Protein AF-0000000087799924 (afdb_homodimer)

Sequence (256 aa):
MPLDQKEFTDAVPHPKIGTPIDSPDVKPWYSIGPGIWELLLNGDPKSENKSVLQWYDPGTKSVQNEPIVHTYYEEVCFIRGGLRDITLGQEWGMGAYAYRRPGMKHGPYVASAEGCLQFVKLMAAVEGMPLDQKEFTDAVPHPKIGTPIDSPDVKPWYSIGPGIWELLLNGDPKSENKSVLQWYDPGTKSVQNEPIVHTYYEEVCFIRGGLRDITLGQEWGMGAYAYRRPGMKHGPYVASAEGCLQFVKLMAAVEG

Nearest PDB structures (foldseek):
  2pfw-assembly1_B  TM=8.146E-01  e=7.445E-06  Shewanella frigidimarina NCIMB 400
  5fq0-assembly1_A  TM=7.916E-01  e=2.304E-04  Halomonas sp.
  5fq0-assembly2_D  TM=7.229E-01  e=2.304E-04  Halomonas sp.
  7x85-assembly2_C  TM=7.101E-01  e=3.845E-04  Gallus gallus
  2q30-assembly1_A  TM=6.622E-01  e=1.533E-03  Oleidesulfovibrio alaskensis G20

InterPro domains:
  IPR011051 RmlC-like cupin domain superfamily [SSF51182] (26-122)
  IPR014710 RmlC-like jelly roll fold [G3DSA:2.60.120.10] (21-127)
  IPR025979 ChrR-like cupin domain [PF12973] (25-123)

Structure (mmCIF, N/CA/C/O backbone):
data_AF-0000000087799924-model_v1
#
loop_
_entity.id
_entity.type
_entity.p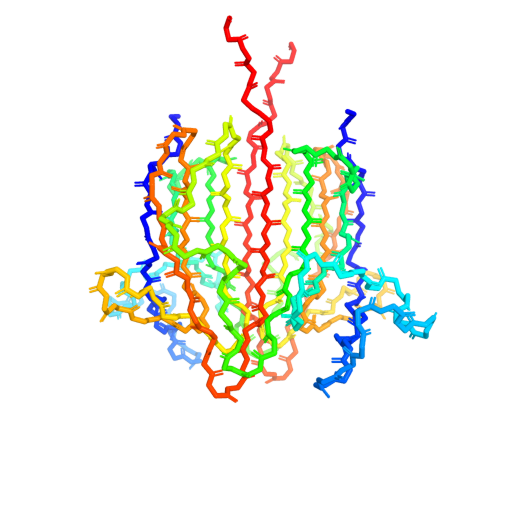dbx_description
1 polymer 'ChrR-like cupin domain-containing protein'
#
loop_
_atom_site.group_PDB
_atom_site.id
_atom_site.type_symbol
_atom_site.label_atom_id
_atom_site.label_alt_id
_atom_site.label_comp_id
_atom_site.label_asym_id
_atom_site.label_entity_id
_atom_site.label_seq_id
_atom_site.pdbx_PDB_ins_code
_atom_site.Cartn_x
_atom_site.Cartn_y
_atom_site.Cartn_z
_atom_site.occupancy
_atom_site.B_iso_or_equiv
_atom_site.auth_seq_id
_atom_site.auth_comp_id
_atom_site.auth_asym_id
_atom_site.auth_atom_id
_atom_site.pdbx_PDB_model_num
ATOM 1 N N . MET A 1 1 ? 12.812 11.711 -11.992 1 73.31 1 MET A N 1
ATOM 2 C CA . MET A 1 1 ? 13.602 10.508 -12.234 1 73.31 1 MET A CA 1
ATOM 3 C C . MET A 1 1 ? 12.742 9.258 -12.062 1 73.31 1 MET A C 1
ATOM 5 O O . MET A 1 1 ? 11.812 9.242 -11.258 1 73.31 1 MET A O 1
ATOM 9 N N . PRO A 1 2 ? 13.086 8.18 -12.836 1 85.56 2 PRO A N 1
ATOM 10 C CA . PRO A 1 2 ? 12.328 6.938 -12.664 1 85.56 2 PRO A CA 1
ATOM 11 C C . PRO A 1 2 ? 12.562 6.285 -11.305 1 85.56 2 PRO A C 1
ATOM 13 O O . PRO A 1 2 ? 13.602 6.508 -10.68 1 85.56 2 PRO A O 1
ATOM 16 N N . LEU A 1 3 ? 11.586 5.656 -10.812 1 94.75 3 LEU A N 1
ATOM 17 C CA . LEU A 1 3 ? 11.734 4.891 -9.578 1 94.75 3 LEU A CA 1
ATOM 18 C C . LEU A 1 3 ? 12.758 3.77 -9.758 1 94.75 3 LEU A C 1
ATOM 20 O O . LEU A 1 3 ? 12.906 3.229 -10.859 1 94.75 3 LEU A O 1
ATOM 24 N N . ASP A 1 4 ? 13.438 3.43 -8.672 1 97.25 4 ASP A N 1
ATOM 25 C CA . ASP A 1 4 ? 14.461 2.393 -8.695 1 97.25 4 ASP A CA 1
ATOM 26 C C . ASP A 1 4 ? 13.844 1.005 -8.539 1 97.25 4 ASP A C 1
ATOM 28 O O . ASP A 1 4 ? 12.914 0.82 -7.746 1 97.25 4 ASP A O 1
ATOM 32 N N . GLN A 1 5 ? 14.375 0.062 -9.375 1 98.19 5 GLN A N 1
ATOM 33 C CA . GLN A 1 5 ? 14.008 -1.332 -9.141 1 98.19 5 GLN A CA 1
ATOM 34 C C . GLN A 1 5 ? 14.5 -1.807 -7.781 1 98.19 5 GLN A C 1
ATOM 36 O O . GLN A 1 5 ? 15.656 -1.559 -7.41 1 98.19 5 GLN A O 1
ATOM 41 N N . LYS A 1 6 ? 13.602 -2.451 -6.988 1 97.25 6 LYS A N 1
ATOM 42 C CA . LYS A 1 6 ? 13.883 -2.928 -5.633 1 97.25 6 LYS A CA 1
ATOM 43 C C . LYS A 1 6 ? 13.148 -4.234 -5.352 1 97.25 6 LYS A C 1
ATOM 45 O O . LYS A 1 6 ? 11.938 -4.332 -5.566 1 97.25 6 LYS A O 1
ATOM 50 N N . GLU A 1 7 ? 13.961 -5.211 -4.883 1 97.69 7 GLU A N 1
ATOM 51 C CA . GLU A 1 7 ? 13.242 -6.309 -4.238 1 97.69 7 GLU A CA 1
ATOM 52 C C . GLU A 1 7 ? 12.891 -5.965 -2.795 1 97.69 7 GLU A C 1
ATOM 54 O O . GLU A 1 7 ? 13.266 -4.902 -2.293 1 97.69 7 GLU A O 1
ATOM 59 N N . PHE A 1 8 ? 12.117 -6.887 -2.121 1 98.5 8 PHE A N 1
ATOM 60 C CA . PHE A 1 8 ? 11.531 -6.59 -0.818 1 98.5 8 PHE A CA 1
ATOM 61 C C . PHE A 1 8 ? 12.617 -6.227 0.19 1 98.5 8 PHE A C 1
ATOM 63 O O . PHE A 1 8 ? 13.672 -6.859 0.232 1 98.5 8 PHE A O 1
ATOM 70 N N . THR A 1 9 ? 12.375 -5.246 0.899 1 96.31 9 THR A N 1
ATOM 71 C CA . THR A 1 9 ? 13.086 -4.898 2.123 1 96.31 9 THR A CA 1
ATOM 72 C C . THR A 1 9 ? 12.109 -4.629 3.262 1 96.31 9 THR A C 1
ATOM 74 O O . THR A 1 9 ? 11 -4.133 3.029 1 96.31 9 THR A O 1
ATOM 77 N N . ASP A 1 10 ? 12.531 -4.953 4.477 1 92.81 10 ASP A N 1
ATOM 78 C CA . ASP A 1 10 ? 11.656 -4.691 5.609 1 92.81 10 ASP A CA 1
ATOM 79 C C . ASP A 1 10 ? 11.594 -3.197 5.926 1 92.81 10 ASP A C 1
ATOM 81 O O . ASP A 1 10 ? 12.586 -2.482 5.754 1 92.81 10 ASP A O 1
ATOM 85 N N . ALA A 1 11 ? 10.422 -2.791 6.43 1 91.31 11 ALA A N 1
ATOM 86 C CA . ALA A 1 11 ? 10.297 -1.417 6.91 1 91.31 11 ALA A CA 1
ATOM 87 C C . ALA A 1 11 ? 11.016 -1.232 8.242 1 91.31 11 ALA A C 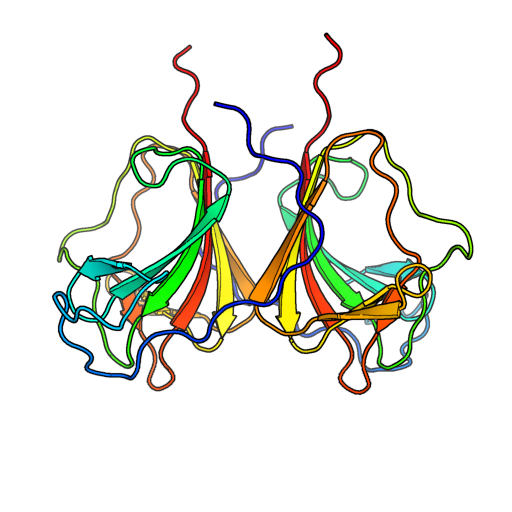1
ATOM 89 O O . ALA A 1 11 ? 10.977 -2.113 9.109 1 91.31 11 ALA A O 1
ATOM 90 N N . VAL A 1 12 ? 11.617 -0.086 8.281 1 95.38 12 VAL A N 1
ATOM 91 C CA . VAL A 1 12 ? 12.125 0.345 9.578 1 95.38 12 VAL A CA 1
ATOM 92 C C . VAL A 1 12 ? 10.961 0.806 10.461 1 95.38 12 VAL A C 1
ATOM 94 O O . VAL A 1 12 ? 10.078 1.532 10 1 95.38 12 VAL A O 1
ATOM 97 N N . PRO A 1 13 ? 10.914 0.337 11.711 1 96 13 PRO A N 1
ATOM 98 C CA . PRO A 1 13 ? 9.805 0.772 12.562 1 96 13 PRO A CA 1
ATOM 99 C C . PRO A 1 13 ? 9.68 2.293 12.633 1 96 13 PRO A C 1
ATOM 101 O O . PRO A 1 13 ? 10.688 3 12.617 1 96 13 PRO A O 1
ATOM 104 N N . HIS A 1 14 ? 8.445 2.768 12.695 1 97.56 14 HIS A N 1
ATOM 105 C CA . HIS A 1 14 ? 8.234 4.203 12.836 1 97.56 14 HIS A CA 1
ATOM 106 C C . HIS A 1 14 ? 8.797 4.719 14.164 1 97.56 14 HIS A C 1
ATOM 108 O O . HIS A 1 14 ? 9.008 3.938 15.094 1 97.56 14 HIS A O 1
ATOM 114 N N . PRO A 1 15 ? 8.992 6.047 14.234 1 97.44 15 PRO A N 1
ATOM 115 C CA . PRO A 1 15 ? 9.477 6.609 15.5 1 97.44 15 PRO A CA 1
ATOM 116 C C . PRO A 1 15 ? 8.508 6.367 16.656 1 97.44 15 PRO A C 1
ATOM 118 O O . PRO A 1 15 ? 7.305 6.203 16.438 1 97.44 15 PRO A O 1
ATOM 121 N N . LYS A 1 16 ? 9.117 6.398 17.875 1 96.44 16 LYS A N 1
ATOM 122 C CA . LYS A 1 16 ? 8.273 6.293 19.062 1 96.44 16 LYS A CA 1
ATOM 123 C C . LYS A 1 16 ? 7.258 7.434 19.109 1 96.44 16 LYS A C 1
ATOM 125 O O . LYS A 1 16 ? 7.551 8.555 18.688 1 96.44 16 LYS A O 1
ATOM 130 N N . ILE A 1 17 ? 6.078 7.082 19.578 1 97.31 17 ILE A N 1
ATOM 131 C CA . ILE A 1 17 ? 5.043 8.094 19.75 1 97.31 17 ILE A CA 1
ATOM 132 C C . ILE A 1 17 ? 5.582 9.258 20.578 1 97.31 17 ILE A C 1
ATOM 134 O O . ILE A 1 17 ? 6.223 9.039 21.609 1 97.31 17 ILE A O 1
ATOM 138 N N . GLY A 1 18 ? 5.344 10.43 20.031 1 96.12 18 GLY A N 1
ATOM 139 C CA . GLY A 1 18 ? 5.738 11.625 20.781 1 96.12 18 GLY A CA 1
ATOM 140 C C . GLY A 1 18 ? 7.152 12.078 20.469 1 96.12 18 GLY A C 1
ATOM 141 O O . GLY A 1 18 ? 7.648 13.031 21.062 1 96.12 18 GLY A O 1
ATOM 142 N N . THR A 1 19 ? 7.855 11.359 19.609 1 96.12 19 THR A N 1
ATOM 143 C CA . THR A 1 19 ? 9.203 11.773 19.234 1 96.12 19 THR A CA 1
ATOM 144 C C . THR A 1 19 ? 9.195 13.195 18.672 1 96.12 19 THR A C 1
ATOM 146 O O . THR A 1 19 ? 8.375 13.531 17.812 1 96.12 19 THR A O 1
ATOM 149 N N . PRO A 1 20 ? 10.102 14.094 19.219 1 93.56 20 PRO A N 1
ATOM 150 C CA . PRO A 1 20 ? 10.164 15.453 18.672 1 93.56 20 PRO A CA 1
ATOM 151 C C . PRO A 1 20 ? 10.547 15.492 17.203 1 93.56 20 PRO A C 1
ATOM 153 O O . PRO A 1 20 ? 11.305 14.641 16.734 1 93.56 20 PRO A O 1
ATOM 156 N N . ILE A 1 21 ? 10.031 16.469 16.516 1 91.06 21 ILE A N 1
ATOM 157 C CA . ILE A 1 21 ? 10.188 16.562 15.062 1 91.06 21 ILE A CA 1
ATOM 158 C C . ILE A 1 21 ? 11.664 16.672 14.703 1 91.06 21 ILE A C 1
ATOM 160 O O . ILE A 1 21 ? 12.078 16.297 13.609 1 91.06 21 ILE A O 1
ATOM 164 N N . ASP A 1 22 ? 12.57 17.125 15.57 1 88.25 22 ASP A N 1
ATOM 165 C CA . ASP A 1 22 ? 13.977 17.406 15.281 1 88.25 22 ASP A CA 1
ATOM 166 C C . ASP A 1 22 ? 14.891 16.375 15.93 1 88.25 22 ASP A C 1
ATOM 168 O O . ASP A 1 22 ? 16.094 16.609 16.094 1 88.25 22 ASP A O 1
ATOM 172 N N . SER A 1 23 ? 14.273 15.289 16.328 1 87.06 23 SER A N 1
ATOM 173 C CA . SER A 1 23 ? 15.086 14.25 16.953 1 87.06 23 SER A CA 1
ATOM 174 C C . SER A 1 23 ? 16.125 13.703 15.984 1 87.06 23 SER A C 1
ATOM 176 O O . SER A 1 23 ? 15.797 13.328 14.852 1 87.06 23 SER A O 1
ATOM 178 N N . PRO A 1 24 ? 17.406 13.625 16.359 1 83.19 24 PRO A N 1
ATOM 179 C CA . PRO A 1 24 ? 18.453 13.141 15.461 1 83.19 24 PRO A CA 1
ATOM 180 C C . PRO A 1 24 ? 18.391 11.625 15.25 1 83.19 24 PRO A C 1
ATOM 182 O O . PRO A 1 24 ? 19 11.109 14.305 1 83.19 24 PRO A O 1
ATOM 185 N N . ASP A 1 25 ? 17.719 10.914 16.062 1 84.62 25 ASP A N 1
ATOM 186 C CA . ASP A 1 25 ? 17.75 9.453 16.109 1 84.62 25 ASP A CA 1
ATOM 187 C C . ASP A 1 25 ? 16.594 8.859 15.32 1 84.62 25 ASP A C 1
ATOM 189 O O . ASP A 1 25 ? 16.344 7.648 15.383 1 84.62 25 ASP A O 1
ATOM 193 N N . VAL A 1 26 ? 16 9.602 14.461 1 90.75 26 VAL A N 1
ATOM 194 C CA . VAL A 1 26 ? 14.766 9.102 13.859 1 90.75 26 VAL A CA 1
ATOM 195 C C . VAL A 1 26 ? 15.031 8.656 12.422 1 90.75 26 VAL A C 1
ATOM 197 O O . VAL A 1 26 ? 14.164 8.078 11.766 1 90.75 26 VAL A O 1
ATOM 200 N N . LYS A 1 27 ? 16.297 8.797 11.984 1 91.56 27 LYS A N 1
ATOM 201 C CA . LYS A 1 27 ? 16.609 8.359 10.625 1 91.56 27 LYS A CA 1
ATOM 202 C C . LYS A 1 27 ? 16.438 6.852 10.477 1 91.56 27 LYS A C 1
ATOM 204 O O . LYS A 1 27 ? 16.719 6.094 11.406 1 91.56 27 LYS A O 1
ATOM 209 N N . PRO A 1 28 ? 15.875 6.441 9.352 1 95.38 28 PRO A N 1
ATOM 210 C CA . PRO A 1 28 ? 15.68 7.121 8.07 1 95.38 28 PRO A CA 1
ATOM 211 C C . PRO A 1 28 ? 14.305 7.773 7.953 1 95.38 28 PRO A C 1
ATOM 213 O O . PRO A 1 28 ? 13.969 8.336 6.906 1 95.38 28 PRO A O 1
ATOM 216 N N . TRP A 1 29 ? 13.484 7.691 9.023 1 97.31 29 TRP A N 1
ATOM 217 C CA . TRP A 1 29 ? 12.234 8.445 9.031 1 97.31 29 TRP A CA 1
ATOM 218 C C . TRP A 1 29 ? 12.508 9.945 9.109 1 97.31 29 TRP A C 1
ATOM 220 O O . TRP A 1 29 ? 13.523 10.367 9.688 1 97.31 29 TRP A O 1
ATOM 230 N N . TYR A 1 30 ? 11.641 10.805 8.516 1 96.25 30 TYR A N 1
ATOM 231 C CA . TYR A 1 30 ? 11.719 12.258 8.656 1 96.25 30 TYR A CA 1
ATOM 232 C C . TYR A 1 30 ? 10.336 12.859 8.891 1 96.25 30 TYR A C 1
ATOM 234 O O . TYR A 1 30 ? 9.328 12.289 8.461 1 96.25 30 TYR A O 1
ATOM 242 N N . SER A 1 31 ? 10.328 14.008 9.594 1 96.25 31 SER A N 1
ATOM 243 C CA . SER A 1 31 ? 9.062 14.641 9.969 1 96.25 31 SER A CA 1
ATOM 244 C C . SER A 1 31 ? 8.5 15.469 8.82 1 96.25 31 SER A C 1
ATOM 246 O O . SER A 1 31 ? 9.242 16.156 8.125 1 96.25 31 SER A O 1
ATOM 248 N N . ILE A 1 32 ? 7.164 15.391 8.68 1 95.44 32 ILE A N 1
ATOM 249 C CA . ILE A 1 32 ? 6.512 16.328 7.762 1 95.44 32 ILE A CA 1
ATOM 250 C C . ILE A 1 32 ? 5.488 17.156 8.523 1 95.44 32 ILE A C 1
ATOM 252 O O . ILE A 1 32 ? 4.695 17.891 7.918 1 95.44 32 ILE A O 1
ATOM 256 N N . GLY A 1 33 ? 5.434 17.047 9.727 1 95.44 33 GLY A N 1
ATOM 257 C CA . GLY A 1 33 ? 4.598 17.75 10.688 1 95.44 33 GLY A CA 1
ATOM 258 C C . GLY A 1 33 ? 4.621 17.125 12.07 1 95.44 33 GLY A C 1
ATOM 259 O O . GLY A 1 33 ? 5.109 16.016 12.242 1 95.44 33 GLY A O 1
ATOM 260 N N . PRO A 1 34 ? 4.129 17.844 13.07 1 95.5 34 PRO A N 1
ATOM 261 C CA . PRO A 1 34 ? 4.117 17.281 14.422 1 95.5 34 PRO A CA 1
ATOM 262 C C . PRO A 1 34 ? 3.379 15.938 14.484 1 95.5 34 PRO A C 1
ATOM 264 O O . PRO A 1 34 ? 2.17 15.883 14.25 1 95.5 34 PRO A O 1
ATOM 267 N N . GLY A 1 35 ? 4.137 14.875 14.844 1 97.62 35 GLY A N 1
ATOM 268 C CA . GLY A 1 35 ? 3.535 13.562 14.992 1 97.62 35 GLY A CA 1
ATOM 269 C C . GLY A 1 35 ? 3.299 12.859 13.672 1 97.62 35 GLY A C 1
ATOM 270 O O . GLY A 1 35 ? 2.611 11.836 13.617 1 97.62 35 GLY A O 1
ATOM 271 N N . ILE A 1 36 ? 3.732 13.445 12.586 1 98.38 36 ILE A N 1
ATOM 272 C CA . ILE A 1 36 ? 3.572 12.852 11.273 1 98.38 36 ILE A CA 1
ATOM 273 C C . ILE A 1 36 ? 4.941 12.609 10.641 1 98.38 36 ILE A C 1
ATOM 275 O O . ILE A 1 36 ? 5.746 13.539 10.523 1 98.38 36 ILE A O 1
ATOM 279 N N . TRP A 1 37 ? 5.188 11.383 10.242 1 97.88 37 TRP A N 1
ATOM 280 C CA . TRP A 1 37 ? 6.5 10.945 9.773 1 97.88 37 TRP A CA 1
ATOM 281 C C . TRP A 1 37 ? 6.395 10.242 8.43 1 97.88 37 TRP A C 1
ATOM 283 O O . TRP A 1 37 ? 5.363 9.648 8.109 1 97.88 37 TRP A O 1
ATOM 293 N N . GLU A 1 38 ? 7.504 10.344 7.637 1 97.81 38 GLU A N 1
ATOM 294 C CA . GLU A 1 38 ? 7.59 9.578 6.402 1 97.81 38 GLU A CA 1
ATOM 295 C C . GLU A 1 38 ? 8.875 8.758 6.348 1 97.81 38 GLU A C 1
ATOM 297 O O . GLU A 1 38 ? 9.906 9.18 6.883 1 97.81 38 GLU A O 1
ATOM 302 N N . LEU A 1 39 ? 8.773 7.613 5.852 1 98.12 39 LEU A N 1
ATOM 303 C CA . LEU A 1 39 ? 9.883 6.777 5.406 1 98.12 39 LEU A CA 1
ATOM 304 C C . LEU A 1 39 ? 9.898 6.656 3.885 1 98.12 39 LEU A C 1
ATOM 306 O O . LEU A 1 39 ? 8.961 6.102 3.297 1 98.12 39 LEU A O 1
ATOM 310 N N . LEU A 1 40 ? 10.977 7.203 3.248 1 97.75 40 LEU A N 1
ATOM 311 C CA . LEU A 1 40 ? 11.055 7.098 1.795 1 97.75 40 LEU A CA 1
ATOM 312 C C . LEU A 1 40 ? 11.297 5.656 1.367 1 97.75 40 LEU A C 1
ATOM 314 O O . LEU A 1 40 ? 12.266 5.027 1.802 1 97.75 40 LEU A O 1
ATOM 318 N N . LEU A 1 41 ? 10.422 5.148 0.531 1 98.19 41 LEU A N 1
ATOM 319 C CA . LEU A 1 41 ? 10.586 3.809 -0.021 1 98.19 41 LEU A CA 1
ATOM 320 C C . LEU A 1 41 ? 11.25 3.865 -1.395 1 98.19 41 LEU A C 1
ATOM 322 O O . LEU A 1 41 ? 12.086 3.023 -1.721 1 98.19 41 LEU A O 1
ATOM 326 N N . ASN A 1 42 ? 10.844 4.816 -2.219 1 98.44 42 ASN A N 1
ATOM 327 C CA . ASN A 1 42 ? 11.328 4.957 -3.59 1 98.44 42 ASN A CA 1
ATOM 328 C C . ASN A 1 42 ? 11.117 6.375 -4.113 1 98.44 42 ASN A C 1
ATOM 330 O O . ASN A 1 42 ? 10.156 7.051 -3.725 1 98.44 42 ASN A O 1
ATOM 334 N N . GLY A 1 43 ? 11.992 6.809 -4.965 1 97.38 43 GLY A N 1
ATOM 335 C CA . GLY A 1 43 ? 11.859 8.125 -5.574 1 97.38 43 GLY A CA 1
ATOM 336 C C . GLY A 1 43 ? 12.648 9.195 -4.852 1 97.38 43 GLY A C 1
ATOM 337 O O . GLY A 1 43 ? 13.68 8.906 -4.23 1 97.38 43 GLY A O 1
ATOM 338 N N . ASP A 1 44 ? 12.234 10.461 -5.039 1 94.12 44 ASP A N 1
ATOM 339 C CA . ASP A 1 44 ? 12.898 11.641 -4.488 1 94.12 44 ASP A CA 1
ATOM 340 C C . ASP A 1 44 ? 12.055 12.281 -3.387 1 94.12 44 ASP A C 1
ATOM 342 O O . ASP A 1 44 ? 10.945 12.742 -3.641 1 94.12 44 ASP A O 1
ATOM 346 N N . PRO A 1 45 ? 12.633 12.359 -2.137 1 91.5 45 PRO A N 1
ATOM 347 C CA . PRO A 1 45 ? 11.844 12.906 -1.031 1 91.5 45 PRO A CA 1
ATOM 348 C C . PRO A 1 45 ? 11.43 14.359 -1.263 1 91.5 45 PRO A C 1
ATOM 350 O O . PRO A 1 45 ? 10.484 14.844 -0.627 1 91.5 45 PRO A O 1
ATOM 353 N N . LYS A 1 46 ? 12.039 15.023 -2.162 1 92.75 46 LYS A N 1
ATOM 354 C CA . LYS A 1 46 ? 11.75 16.438 -2.412 1 92.75 46 LYS A CA 1
ATOM 355 C C . LYS A 1 46 ? 10.859 16.594 -3.645 1 92.75 46 LYS A C 1
ATOM 357 O O . LYS A 1 46 ? 10.656 17.719 -4.121 1 92.75 46 LYS A O 1
ATOM 362 N N . SER A 1 47 ? 10.383 15.445 -4.156 1 92.25 47 SER A N 1
ATOM 363 C CA . SER A 1 47 ? 9.547 15.508 -5.348 1 92.25 47 SER A CA 1
ATOM 364 C C . SER A 1 47 ? 8.172 14.906 -5.09 1 92.25 47 SER A C 1
ATOM 366 O O . SER A 1 47 ? 7.918 14.359 -4.012 1 92.25 47 SER A O 1
ATOM 368 N N . GLU A 1 48 ? 7.285 15.125 -6.062 1 94 48 GLU A N 1
ATOM 369 C CA . GLU A 1 48 ? 5.957 14.523 -6.031 1 94 48 GLU A CA 1
ATOM 370 C C . GLU A 1 48 ? 5.914 13.227 -6.836 1 94 48 GLU A C 1
ATOM 372 O O . GLU A 1 48 ? 4.891 12.898 -7.438 1 94 48 GLU A O 1
ATOM 377 N N . ASN A 1 49 ? 7.02 12.648 -7.039 1 96.06 49 ASN A N 1
ATOM 378 C CA . ASN A 1 49 ? 7.172 11.312 -7.59 1 96.06 49 ASN A CA 1
ATOM 379 C C . ASN A 1 49 ? 7.91 10.391 -6.621 1 96.06 49 ASN A C 1
ATOM 381 O O . ASN A 1 49 ? 9.133 10.234 -6.719 1 96.06 49 ASN A O 1
ATOM 385 N N . LYS A 1 50 ? 7.086 9.797 -5.746 1 98 50 LYS A N 1
ATOM 386 C CA . LYS A 1 50 ? 7.688 9 -4.684 1 98 50 LYS A CA 1
ATOM 387 C C . LYS A 1 50 ? 6.668 8.047 -4.062 1 98 50 LYS A C 1
ATOM 389 O O . LYS A 1 50 ? 5.461 8.273 -4.164 1 98 50 LYS A O 1
ATOM 394 N N . SER A 1 51 ? 7.16 6.988 -3.516 1 98.56 51 SER A N 1
ATOM 395 C CA . SER A 1 51 ? 6.445 6.098 -2.607 1 98.56 51 SER A CA 1
ATOM 396 C C . SER A 1 51 ? 6.996 6.199 -1.188 1 98.56 51 SER A C 1
ATOM 398 O O . SER A 1 51 ? 8.211 6.172 -0.984 1 98.56 51 SER A O 1
ATOM 400 N N . VAL A 1 52 ? 6.098 6.324 -0.206 1 98.69 52 VAL A N 1
ATOM 401 C CA . VAL A 1 52 ? 6.539 6.441 1.181 1 98.69 52 VAL A CA 1
ATOM 402 C C . VAL A 1 52 ? 5.637 5.598 2.08 1 98.69 52 VAL A C 1
ATOM 404 O O . VAL A 1 52 ? 4.496 5.301 1.723 1 98.69 52 VAL A O 1
ATOM 407 N N . LEU A 1 53 ? 6.176 5.148 3.197 1 98.81 53 LEU A N 1
ATOM 408 C CA . LEU A 1 53 ? 5.316 4.922 4.355 1 98.81 53 LEU A CA 1
ATOM 409 C C . LEU A 1 53 ? 5.105 6.215 5.137 1 98.81 53 LEU A C 1
ATOM 411 O O . LEU A 1 53 ? 6.051 6.98 5.348 1 98.81 53 LEU A O 1
ATOM 415 N N . GLN A 1 54 ? 3.918 6.477 5.5 1 98.81 54 GLN A N 1
ATOM 416 C CA . GLN A 1 54 ? 3.588 7.625 6.336 1 98.81 54 GLN A CA 1
ATOM 417 C C . GLN A 1 54 ? 2.957 7.184 7.656 1 98.81 54 GLN A C 1
ATOM 419 O O . GLN A 1 54 ? 2.078 6.316 7.668 1 98.81 54 GLN A O 1
ATOM 424 N N . TRP A 1 55 ? 3.441 7.727 8.688 1 98.81 55 TRP A N 1
ATOM 425 C CA . TRP A 1 55 ? 2.959 7.402 10.023 1 98.81 55 TRP A CA 1
ATOM 426 C C . TRP A 1 55 ? 2.365 8.633 10.703 1 98.81 55 TRP A C 1
ATOM 428 O O . TRP A 1 55 ? 2.988 9.695 10.734 1 98.81 55 TRP A O 1
ATOM 438 N N . TYR A 1 56 ? 1.154 8.516 11.195 1 98.88 56 TYR A N 1
ATOM 439 C CA . TYR A 1 56 ? 0.533 9.461 12.117 1 98.88 56 TYR A CA 1
ATOM 440 C C . TYR A 1 56 ? 0.523 8.906 13.539 1 98.88 56 TYR A C 1
ATOM 442 O O . TYR A 1 56 ? -0.031 7.832 13.789 1 98.88 56 TYR A O 1
ATOM 450 N N . ASP A 1 57 ? 1.076 9.648 14.516 1 98.81 57 ASP A N 1
ATOM 451 C CA . ASP A 1 57 ? 0.906 9.289 15.922 1 98.81 57 ASP A CA 1
ATOM 452 C C . ASP A 1 57 ? -0.573 9.234 16.297 1 98.81 57 ASP A C 1
ATOM 454 O O . ASP A 1 57 ? -1.397 9.93 15.703 1 98.81 57 ASP A O 1
ATOM 458 N N . PRO A 1 58 ? -0.875 8.414 17.297 1 98.88 58 PRO A N 1
ATOM 459 C CA . PRO A 1 58 ? -2.258 8.367 17.781 1 98.88 58 PRO A CA 1
ATOM 460 C C . PRO A 1 58 ? -2.842 9.75 18.047 1 98.88 58 PRO A C 1
ATOM 462 O O . PRO A 1 58 ? -2.209 10.57 18.719 1 98.88 58 PRO A O 1
ATOM 465 N N . GLY A 1 59 ? -3.98 10.016 17.391 1 98.69 59 GLY A N 1
ATOM 466 C CA . GLY A 1 59 ? -4.719 11.242 17.656 1 98.69 59 GLY A CA 1
ATOM 467 C C . GLY A 1 59 ? -4.184 12.438 16.906 1 98.69 59 GLY A C 1
ATOM 468 O O . GLY A 1 59 ? -4.75 13.531 16.969 1 98.69 59 GLY A O 1
ATOM 469 N N . THR A 1 60 ? -3.121 12.281 16.188 1 98.62 60 THR A N 1
ATOM 470 C CA . THR A 1 60 ? -2.51 13.375 15.438 1 98.62 60 THR A CA 1
ATOM 471 C C . THR A 1 60 ? -3.443 13.867 14.328 1 98.62 60 THR A C 1
ATOM 473 O O . THR A 1 60 ? -4.066 13.062 13.641 1 98.62 60 THR A O 1
ATOM 476 N N . LYS A 1 61 ? -3.516 15.18 14.188 1 98 61 LYS A N 1
ATOM 477 C CA . LYS A 1 61 ? -4.328 15.805 13.148 1 98 61 LYS A CA 1
ATOM 478 C C . LYS A 1 61 ? -3.463 16.266 11.984 1 98 61 LYS A C 1
ATOM 480 O O . LYS A 1 61 ? -2.266 16.516 12.148 1 98 61 LYS A O 1
ATOM 485 N N . SER A 1 62 ? -4.207 16.375 10.82 1 98 62 SER A N 1
ATOM 486 C CA . SER A 1 62 ? -3.525 17.031 9.703 1 98 62 SER A CA 1
ATOM 487 C C . SER A 1 62 ? -2.916 18.359 10.117 1 98 62 SER A C 1
ATOM 489 O O . SER A 1 62 ? -3.42 19.016 11.031 1 98 62 SER A O 1
ATOM 491 N N . VAL A 1 63 ? -1.831 18.719 9.391 1 95.19 63 VAL A N 1
ATOM 492 C CA . VAL A 1 63 ? -1.116 19.953 9.703 1 95.19 63 VAL A CA 1
ATOM 493 C C . VAL A 1 63 ? -2.035 21.141 9.477 1 95.19 63 VAL A C 1
ATOM 495 O O . VAL A 1 63 ? -2.031 22.094 10.266 1 95.19 63 VAL A O 1
ATOM 498 N N . GLN A 1 64 ? -2.779 21.109 8.406 1 94.25 64 GLN A N 1
ATOM 499 C CA . GLN A 1 64 ? -3.68 22.203 8.086 1 94.25 64 GLN A CA 1
ATOM 500 C C . GLN A 1 64 ? -5.109 21.891 8.523 1 94.25 64 GLN A C 1
ATOM 502 O O . GLN A 1 64 ? -5.5 20.734 8.602 1 94.25 64 GLN A O 1
ATOM 507 N N . ASN A 1 65 ? -5.855 22.984 8.719 1 94.31 65 ASN A N 1
ATOM 508 C CA . ASN A 1 65 ? -7.238 22.844 9.164 1 94.31 65 ASN A CA 1
ATOM 509 C C . ASN A 1 65 ? -8.211 22.812 7.98 1 94.31 65 ASN A C 1
ATOM 511 O O . ASN A 1 65 ? -9.352 22.391 8.125 1 94.31 65 ASN A O 1
ATOM 515 N N . GLU A 1 66 ? -7.816 23.375 6.898 1 96.56 66 GLU A N 1
ATOM 516 C CA . GLU A 1 66 ? -8.633 23.375 5.688 1 96.56 66 GLU A CA 1
ATOM 517 C C . GLU A 1 66 ? -8.414 22.109 4.875 1 96.56 66 GLU A C 1
ATOM 519 O O . GLU A 1 66 ? -7.395 21.422 5.031 1 96.56 66 GLU A O 1
ATOM 524 N N . PRO A 1 67 ? -9.383 21.766 3.988 1 97.56 67 PRO A N 1
ATOM 525 C CA . PRO A 1 67 ? -9.18 20.609 3.119 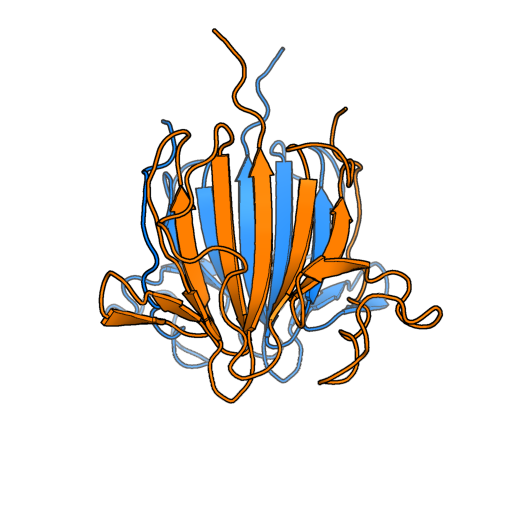1 97.56 67 PRO A CA 1
ATOM 526 C C . PRO A 1 67 ? -7.859 20.672 2.35 1 97.56 67 PRO A C 1
ATOM 528 O O . PRO A 1 67 ? -7.434 21.75 1.937 1 97.56 67 PRO A O 1
ATOM 531 N N . ILE A 1 68 ? -7.246 19.5 2.213 1 97.69 68 ILE A N 1
ATOM 532 C CA . ILE A 1 68 ? -6.008 19.344 1.456 1 97.69 68 ILE A CA 1
ATOM 533 C C . ILE A 1 68 ? -6.316 19.312 -0.039 1 97.69 68 ILE A C 1
ATOM 535 O O . ILE A 1 68 ? -7.277 18.672 -0.472 1 97.69 68 ILE A O 1
ATOM 539 N N . VAL A 1 69 ? -5.566 20.062 -0.824 1 97.44 69 VAL A N 1
ATOM 540 C CA . VAL A 1 69 ? -5.613 20.016 -2.281 1 97.44 69 VAL A CA 1
ATOM 541 C C . VAL A 1 69 ? -4.191 20.031 -2.844 1 97.44 69 VAL A C 1
ATOM 543 O O . VAL A 1 69 ? -3.334 20.766 -2.361 1 97.44 69 VAL A O 1
ATOM 546 N N . HIS A 1 70 ? -3.939 19.188 -3.748 1 96.88 70 HIS A N 1
ATOM 547 C CA . HIS A 1 70 ? -2.607 19.188 -4.344 1 96.88 70 HIS A CA 1
ATOM 548 C C . HIS A 1 70 ? -2.676 18.906 -5.84 1 96.88 70 HIS A C 1
ATOM 550 O O . HIS A 1 70 ? -3.744 18.594 -6.371 1 96.88 70 HIS A O 1
ATOM 556 N N . THR A 1 71 ? -1.545 19.109 -6.574 1 97.06 71 THR A N 1
ATOM 557 C CA . THR A 1 71 ? -1.501 19.094 -8.031 1 97.06 71 THR A CA 1
ATOM 558 C C . THR A 1 71 ? -0.998 17.734 -8.539 1 97.06 71 THR A C 1
ATOM 560 O O . THR A 1 71 ? -0.758 17.578 -9.742 1 97.06 71 THR A O 1
ATOM 563 N N . TYR A 1 72 ? -0.73 16.766 -7.723 1 97.25 72 TYR A N 1
ATOM 564 C CA . TYR A 1 72 ? -0.233 15.438 -8.094 1 97.25 72 TYR A CA 1
ATOM 565 C C . TYR A 1 72 ? -1.29 14.367 -7.852 1 97.25 72 TYR A C 1
ATOM 567 O O . TYR A 1 72 ? -2.299 14.625 -7.188 1 97.25 72 TYR A O 1
ATOM 575 N N . TYR A 1 73 ? -1.164 13.219 -8.5 1 97.69 73 TYR A N 1
ATOM 576 C CA . TYR A 1 73 ? -1.965 12.047 -8.156 1 97.69 73 TYR A CA 1
ATOM 577 C C . TYR A 1 73 ? -1.505 11.438 -6.84 1 97.69 73 TYR A C 1
ATOM 579 O O . TYR A 1 73 ? -0.305 11.367 -6.566 1 97.69 73 TYR A O 1
ATOM 587 N N . GLU A 1 74 ? -2.426 11.016 -6.074 1 98.75 74 GLU A N 1
ATOM 588 C CA . GLU A 1 74 ? -2.121 10.391 -4.793 1 98.75 74 GLU A CA 1
ATOM 589 C C . GLU A 1 74 ? -2.908 9.094 -4.609 1 98.75 74 GLU A C 1
ATOM 591 O O . GLU A 1 74 ? -4.137 9.086 -4.727 1 98.75 74 GLU A O 1
ATOM 596 N N . GLU A 1 75 ? -2.227 8.039 -4.379 1 98.81 75 GLU A N 1
ATOM 597 C CA . GLU A 1 75 ? -2.801 6.73 -4.066 1 98.81 75 GLU A CA 1
ATOM 598 C C . GLU A 1 75 ? -2.398 6.273 -2.668 1 98.81 75 GLU A C 1
ATOM 600 O O . GLU A 1 75 ? -1.22 6.312 -2.309 1 98.81 75 GLU A O 1
ATOM 605 N N . VAL A 1 76 ? -3.393 5.914 -1.837 1 98.94 76 VAL A N 1
ATOM 606 C CA . VAL A 1 76 ? -3.143 5.637 -0.427 1 98.94 76 VAL A CA 1
ATOM 607 C C . VAL A 1 76 ? -3.783 4.305 -0.041 1 98.94 76 VAL A C 1
ATOM 609 O O . VAL A 1 76 ? -4.918 4.016 -0.434 1 98.94 76 VAL A O 1
ATOM 612 N N . CYS A 1 77 ? -3.119 3.498 0.719 1 98.94 77 CYS A N 1
ATOM 613 C CA . CYS A 1 77 ? -3.658 2.297 1.344 1 98.94 77 CYS A CA 1
ATOM 614 C C . CYS A 1 77 ? -3.227 2.197 2.801 1 98.94 77 CYS A C 1
ATOM 616 O O . CYS A 1 77 ? -2.035 2.277 3.107 1 98.94 77 CYS A O 1
ATOM 618 N N . PHE A 1 78 ? -4.203 1.995 3.703 1 98.88 78 PHE A N 1
ATOM 619 C CA . PHE A 1 78 ? -3.867 1.909 5.121 1 98.88 78 PHE A CA 1
ATOM 620 C C . PHE A 1 78 ? -3.297 0.538 5.461 1 98.88 78 PHE A C 1
ATOM 622 O O . PHE A 1 78 ? -3.826 -0.486 5.02 1 98.88 78 PHE A O 1
ATOM 629 N N . ILE A 1 79 ? -2.242 0.551 6.254 1 98.69 79 ILE A N 1
ATOM 630 C CA . ILE A 1 79 ? -1.558 -0.67 6.664 1 98.69 79 ILE A CA 1
ATOM 631 C C . ILE A 1 79 ? -1.971 -1.039 8.086 1 98.69 79 ILE A C 1
ATOM 633 O O . ILE A 1 79 ? -2.232 -2.207 8.383 1 98.69 79 ILE A O 1
ATOM 637 N N . ARG A 1 80 ? -2.004 -0.095 8.93 1 98.31 80 ARG A N 1
ATOM 638 C CA . ARG A 1 80 ? -2.359 -0.257 10.336 1 98.31 80 ARG A CA 1
ATOM 639 C C . ARG A 1 80 ? -3.055 0.991 10.875 1 98.31 80 ARG A C 1
ATOM 641 O O . ARG A 1 80 ? -2.676 2.113 10.531 1 98.31 80 ARG A O 1
ATOM 648 N N . GLY A 1 81 ? -3.986 0.772 11.789 1 98.38 81 GLY A N 1
ATOM 649 C CA . GLY A 1 81 ? -4.742 1.909 12.297 1 98.38 81 GLY A CA 1
ATOM 650 C C . GLY A 1 81 ? -5.656 2.523 11.25 1 98.38 81 GLY A C 1
ATOM 651 O O . GLY A 1 81 ? -6.32 1.805 10.5 1 98.38 81 GLY A O 1
ATOM 652 N N . GLY A 1 82 ? -5.758 3.945 11.375 1 98.69 82 GLY A N 1
ATOM 653 C CA . GLY A 1 82 ? -6.68 4.578 10.445 1 98.69 82 GLY A CA 1
ATOM 654 C C . GLY A 1 82 ? -6.789 6.078 10.641 1 98.69 82 GLY A C 1
ATOM 655 O O . GLY A 1 82 ? -6.102 6.652 11.484 1 98.69 82 GLY A O 1
ATOM 656 N N . LEU A 1 83 ? -7.523 6.703 9.766 1 98.81 83 LEU A N 1
ATOM 657 C CA . LEU A 1 83 ? -7.801 8.133 9.8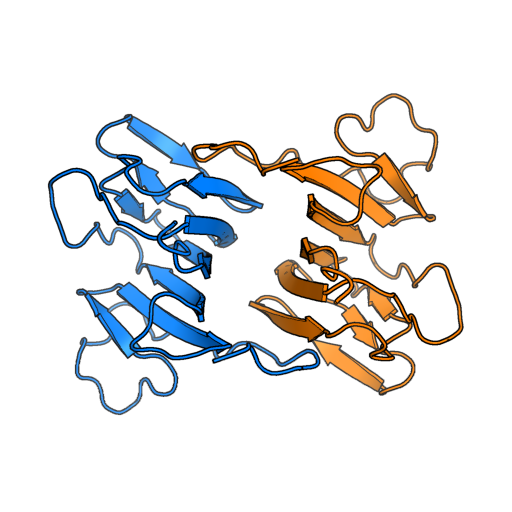12 1 98.81 83 LEU A CA 1
ATOM 658 C C . LEU A 1 83 ? -9.305 8.398 9.797 1 98.81 83 LEU A C 1
ATOM 660 O O . LEU A 1 83 ? -10.062 7.629 9.211 1 98.81 83 LEU A O 1
ATOM 664 N N . ARG A 1 84 ? -9.625 9.477 10.422 1 98.69 84 ARG A N 1
ATOM 665 C CA . ARG A 1 84 ? -10.953 10.062 10.289 1 98.69 84 ARG A CA 1
ATOM 666 C C . ARG A 1 84 ? -10.898 11.375 9.523 1 98.69 84 ARG A C 1
ATOM 668 O O . ARG A 1 84 ? -10.07 12.242 9.812 1 98.69 84 ARG A O 1
ATOM 675 N N . ASP A 1 85 ? -11.734 11.484 8.508 1 98.62 85 ASP A N 1
ATOM 676 C CA . ASP A 1 85 ? -11.93 12.766 7.836 1 98.62 85 ASP A CA 1
ATOM 677 C C . ASP A 1 85 ? -12.82 13.688 8.664 1 98.62 85 ASP A C 1
ATOM 679 O O . ASP A 1 85 ? -14 13.406 8.859 1 98.62 85 ASP A O 1
ATOM 683 N N . ILE A 1 86 ? -12.297 14.758 9.055 1 97.69 86 ILE A N 1
ATOM 684 C CA . ILE A 1 86 ? -13.008 15.664 9.953 1 97.69 86 ILE A CA 1
ATOM 685 C C . ILE A 1 86 ? -14.172 16.312 9.219 1 97.69 86 ILE A C 1
ATOM 687 O O . ILE A 1 86 ? -15.266 16.469 9.781 1 97.69 86 ILE A O 1
ATOM 691 N N . THR A 1 87 ? -13.922 16.641 7.957 1 96.94 87 THR A N 1
ATOM 692 C CA . THR A 1 87 ? -14.961 17.297 7.164 1 96.94 87 THR A CA 1
ATOM 693 C C . THR A 1 87 ? -16.125 16.359 6.91 1 96.94 87 THR A C 1
ATOM 695 O O . THR A 1 87 ? -17.297 16.734 7.078 1 96.94 87 THR A O 1
ATOM 698 N N . LEU A 1 88 ? -15.82 15.109 6.551 1 96.44 88 LEU A N 1
ATOM 699 C CA . LEU A 1 88 ? -16.844 14.148 6.168 1 96.44 88 LEU A CA 1
ATOM 700 C C . LEU A 1 88 ? -17.453 13.477 7.398 1 96.44 88 LEU A C 1
ATOM 702 O O . LEU A 1 88 ? -18.547 12.906 7.328 1 96.44 88 LEU A O 1
ATOM 706 N N . GLY A 1 89 ? -16.703 13.445 8.477 1 97.19 89 GLY A N 1
ATOM 707 C CA . GLY A 1 89 ? -17.125 12.719 9.664 1 97.19 89 GLY A CA 1
ATOM 708 C C . GLY A 1 89 ? -17.047 11.211 9.508 1 97.19 89 GLY A C 1
ATOM 709 O O . GLY A 1 89 ? -17.812 10.484 10.141 1 97.19 89 GLY A O 1
ATOM 710 N N . GLN A 1 90 ? -16.234 10.727 8.602 1 97.81 90 GLN A N 1
ATOM 711 C CA . GLN A 1 90 ? -16.078 9.305 8.312 1 97.81 90 GLN A CA 1
ATOM 712 C C . GLN A 1 90 ? -14.664 8.836 8.656 1 97.81 90 GLN A C 1
ATOM 714 O O . GLN A 1 90 ? -13.703 9.594 8.539 1 97.81 90 GLN A O 1
ATOM 719 N N . GLU A 1 91 ? -14.625 7.605 9.07 1 98.31 91 GLU A N 1
ATOM 720 C CA . GLU A 1 91 ? -13.336 7.016 9.414 1 98.31 91 GLU A CA 1
ATOM 721 C C . GLU A 1 91 ? -13.156 5.66 8.742 1 98.31 91 GLU A C 1
ATOM 723 O O . GLU A 1 91 ? -14.133 4.977 8.43 1 98.31 91 GLU A O 1
ATOM 728 N N . TRP A 1 92 ? -11.953 5.297 8.523 1 98.56 92 TRP A N 1
ATOM 729 C CA . TRP A 1 92 ? -11.586 4.047 7.859 1 98.56 92 TRP A CA 1
ATOM 730 C C . TRP A 1 92 ? -10.391 3.393 8.547 1 98.56 92 TRP A C 1
ATOM 732 O O . TRP A 1 92 ? -9.695 4.039 9.336 1 98.56 92 TRP A O 1
ATOM 742 N N . GLY A 1 93 ? -10.195 2.088 8.25 1 98.12 93 GLY A N 1
ATOM 743 C CA . GLY A 1 93 ? -9.133 1.321 8.891 1 98.12 93 GLY A CA 1
ATOM 744 C C . GLY A 1 93 ? -8.273 0.553 7.902 1 98.12 93 GLY A C 1
ATOM 745 O O . GLY A 1 93 ? -8.227 0.894 6.719 1 98.12 93 GLY A O 1
ATOM 746 N N . MET A 1 94 ? -7.594 -0.457 8.43 1 97.94 94 MET A N 1
ATOM 747 C CA . MET A 1 94 ? -6.621 -1.224 7.656 1 97.94 94 MET A CA 1
ATOM 748 C C . MET A 1 94 ? -7.207 -1.661 6.32 1 97.94 94 MET A C 1
ATOM 750 O O . MET A 1 94 ? -8.32 -2.176 6.266 1 97.94 94 MET A O 1
ATOM 754 N N . GLY A 1 95 ? -6.461 -1.456 5.277 1 98.31 95 GLY A N 1
ATOM 755 C CA . GLY A 1 95 ? -6.871 -1.889 3.951 1 98.31 95 GLY A CA 1
ATOM 756 C C . GLY A 1 95 ? -7.672 -0.842 3.203 1 98.31 95 GLY A C 1
ATOM 757 O O . GLY A 1 95 ? -7.938 -0.993 2.008 1 98.31 95 GLY A O 1
ATOM 758 N N . ALA A 1 96 ? -8.062 0.231 3.902 1 98.81 96 ALA A N 1
ATOM 759 C CA . ALA A 1 96 ? -8.766 1.312 3.221 1 98.81 96 ALA A CA 1
ATOM 760 C C . ALA A 1 96 ? -7.922 1.898 2.098 1 98.81 96 ALA A C 1
ATOM 762 O O . ALA A 1 96 ? -6.691 1.919 2.186 1 98.81 96 ALA A O 1
ATOM 763 N N . TYR A 1 97 ? -8.609 2.375 1.078 1 98.81 97 TYR A N 1
ATOM 764 C CA . TYR A 1 97 ? -7.945 2.748 -0.166 1 98.81 97 TYR A CA 1
ATOM 765 C C . TYR A 1 97 ? -8.539 4.027 -0.74 1 98.81 97 TYR A C 1
ATOM 767 O O . TYR A 1 97 ? -9.766 4.203 -0.737 1 98.81 97 TYR A O 1
ATOM 775 N N . ALA A 1 98 ? -7.684 4.934 -1.175 1 98.88 98 ALA A N 1
ATOM 776 C CA . ALA A 1 98 ? -8.086 6.145 -1.888 1 98.88 98 ALA A CA 1
ATOM 777 C C . ALA A 1 98 ? -7.188 6.391 -3.098 1 98.88 98 ALA A C 1
ATOM 779 O O . ALA A 1 98 ? -6.012 6.016 -3.096 1 98.88 98 ALA A O 1
ATOM 780 N N . TYR A 1 99 ? -7.738 6.953 -4.121 1 98.75 99 TYR A N 1
ATOM 781 C CA . TYR A 1 99 ? -7.039 7.43 -5.309 1 98.75 99 TYR A CA 1
ATOM 782 C C . TYR A 1 99 ? -7.5 8.828 -5.688 1 98.75 99 TYR A C 1
ATOM 784 O O . TYR A 1 99 ? -8.633 9.016 -6.145 1 98.75 99 TYR A O 1
ATOM 792 N N . ARG A 1 100 ? -6.602 9.758 -5.574 1 98.62 100 ARG A N 1
ATOM 793 C CA . ARG A 1 100 ? -6.98 11.156 -5.73 1 98.62 100 ARG A CA 1
ATOM 794 C C . ARG A 1 100 ? -6.316 11.773 -6.957 1 98.62 100 ARG A C 1
ATOM 796 O O . ARG A 1 100 ? -5.09 11.758 -7.078 1 98.62 100 ARG A O 1
ATOM 803 N N . ARG A 1 101 ? -7.176 12.312 -7.836 1 97.94 101 ARG A N 1
ATOM 804 C CA . ARG A 1 101 ? -6.656 13.086 -8.961 1 97.94 101 ARG A CA 1
ATOM 805 C C . ARG A 1 101 ? -6.277 14.492 -8.523 1 97.94 101 ARG A C 1
ATOM 807 O O . ARG A 1 101 ? -6.727 14.969 -7.48 1 97.94 101 ARG A O 1
ATOM 814 N N . PRO A 1 102 ? -5.316 15.125 -9.414 1 97.69 102 PRO A N 1
ATOM 815 C CA . PRO A 1 102 ? -5.012 16.531 -9.117 1 97.69 102 PRO A CA 1
ATOM 816 C C . PRO A 1 102 ? -6.27 17.375 -8.922 1 97.69 102 PRO A C 1
ATOM 818 O O . PRO A 1 102 ? -7.223 17.266 -9.695 1 97.69 102 PRO A O 1
ATOM 821 N N . GLY A 1 103 ? -6.234 18.156 -7.812 1 97.88 103 GLY A N 1
ATOM 822 C CA . GLY A 1 103 ? -7.328 19.094 -7.582 1 97.88 103 GLY A CA 1
ATOM 823 C C . GLY A 1 103 ? -8.391 18.547 -6.645 1 97.88 103 GLY A C 1
ATOM 824 O O . GLY A 1 103 ? -9.25 19.281 -6.172 1 97.88 103 GLY A O 1
ATOM 825 N N . MET A 1 104 ? -8.359 17.281 -6.289 1 97.94 104 MET A N 1
ATOM 826 C CA . MET A 1 104 ? -9.375 16.719 -5.41 1 97.94 104 MET A CA 1
ATOM 827 C C . MET A 1 104 ? -9.234 17.25 -3.988 1 97.94 104 MET A C 1
ATOM 829 O O . MET A 1 104 ? -8.156 17.156 -3.393 1 97.94 104 MET A O 1
ATOM 833 N N . LYS A 1 105 ? -10.273 17.75 -3.449 1 98.12 105 LYS A N 1
ATOM 834 C CA . LYS A 1 105 ? -10.281 18.172 -2.049 1 98.12 105 LYS A CA 1
ATOM 835 C C . LYS A 1 105 ? -10.523 16.984 -1.126 1 98.12 105 LYS A C 1
ATOM 837 O O . LYS A 1 105 ? -11.375 16.125 -1.409 1 98.12 105 LYS A O 1
ATOM 842 N N . HIS A 1 106 ? -9.828 16.906 -0 1 98.38 106 HIS A N 1
ATOM 843 C CA . HIS A 1 106 ? -9.992 15.828 0.959 1 98.38 106 HIS A CA 1
ATOM 844 C C . HIS A 1 106 ? -9.484 16.234 2.34 1 98.38 106 HIS A C 1
ATOM 846 O O . HIS A 1 106 ? -8.711 17.172 2.469 1 98.38 106 HIS A O 1
ATOM 852 N N . GLY A 1 107 ? -9.953 15.617 3.395 1 97.62 107 GLY A N 1
ATOM 853 C CA . GLY A 1 107 ? -9.555 15.953 4.754 1 97.62 107 GLY A CA 1
ATOM 854 C C . GLY A 1 107 ? -10.133 17.281 5.23 1 97.62 107 GLY A C 1
ATOM 855 O O . GLY A 1 107 ? -11.133 17.75 4.691 1 97.62 107 GLY A O 1
ATOM 856 N N . PRO A 1 108 ? -9.477 17.797 6.23 1 98.5 108 PRO A N 1
ATOM 857 C CA . PRO A 1 108 ? -8.344 17.297 7.023 1 98.5 108 PRO A CA 1
ATOM 858 C C . PRO A 1 108 ? -8.672 16.016 7.785 1 98.5 108 PRO A C 1
ATOM 860 O O . PRO A 1 108 ? -9.828 15.602 7.828 1 98.5 108 PRO A O 1
ATOM 863 N N . TYR A 1 109 ? -7.562 15.336 8.352 1 98.75 109 TYR A N 1
ATOM 864 C CA . TYR A 1 109 ? -7.715 14.031 8.984 1 98.75 109 TYR A CA 1
ATOM 865 C C . TYR A 1 109 ? -7.27 14.078 10.438 1 98.75 109 TYR A C 1
ATOM 867 O O . TYR A 1 109 ? -6.508 14.961 10.836 1 98.75 109 TYR A O 1
ATOM 875 N N . VAL A 1 110 ? -7.723 13.117 11.18 1 98.81 110 VAL A N 1
ATOM 876 C CA . VAL A 1 110 ? -7.211 12.805 12.508 1 98.81 110 VAL A CA 1
ATOM 877 C C . VAL A 1 110 ? -6.973 11.305 12.633 1 98.81 110 VAL A C 1
ATOM 879 O O . VAL A 1 110 ? -7.801 10.5 12.203 1 98.81 110 VAL A O 1
ATOM 882 N N . ALA A 1 111 ? -5.832 10.93 13.234 1 98.88 111 ALA A N 1
ATOM 883 C CA . ALA A 1 111 ? -5.453 9.523 13.352 1 98.88 111 ALA A CA 1
ATOM 884 C C . ALA A 1 111 ? -6.25 8.828 14.445 1 98.88 111 ALA A C 1
ATOM 886 O O . ALA A 1 111 ? -6.664 9.469 15.422 1 98.88 111 ALA A O 1
ATOM 887 N N . SER A 1 112 ? -6.426 7.582 14.297 1 98.81 112 SER A N 1
ATOM 888 C CA . SER A 1 112 ? -7.098 6.746 15.289 1 98.81 112 SER A CA 1
ATOM 889 C C . SER A 1 112 ? -6.27 6.633 16.562 1 98.81 112 SER A C 1
ATOM 891 O O . SER A 1 112 ? -5.145 7.141 16.625 1 98.81 112 SER A O 1
ATOM 893 N N . ALA A 1 113 ? -6.828 5.898 17.516 1 98.5 113 ALA A N 1
ATOM 894 C CA . ALA A 1 113 ? -6.141 5.684 18.797 1 98.5 113 ALA A CA 1
ATOM 895 C C . ALA A 1 113 ? -4.902 4.812 18.609 1 98.5 113 ALA A C 1
ATOM 897 O O . ALA A 1 113 ? -3.984 4.84 19.422 1 98.5 113 ALA A O 1
ATOM 898 N N . GLU A 1 114 ? -4.824 4.016 17.578 1 98.25 114 GLU A N 1
ATOM 899 C CA . GLU A 1 114 ? -3.67 3.174 17.281 1 98.25 114 GLU A CA 1
ATOM 900 C C . GLU A 1 114 ? -2.691 3.887 16.359 1 98.25 114 GLU A C 1
ATOM 902 O O . GLU A 1 114 ? -1.653 3.328 15.992 1 98.25 114 GLU A O 1
ATOM 907 N N . GLY A 1 115 ? -2.947 5.145 16.016 1 98.81 115 GLY A N 1
ATOM 908 C CA . GLY A 1 115 ? -2.201 5.781 14.945 1 98.81 115 GLY A CA 1
ATOM 909 C C . GLY A 1 115 ? -2.625 5.312 13.57 1 98.81 115 GLY A C 1
ATOM 910 O O . GLY A 1 115 ? -3.678 4.691 13.414 1 98.81 115 GLY A O 1
ATOM 911 N N . CYS A 1 116 ? -1.873 5.691 12.617 1 98.88 116 CYS A N 1
ATOM 912 C CA . CYS A 1 116 ? -2.113 5.227 11.258 1 98.88 116 CYS A CA 1
ATOM 913 C C . CYS A 1 116 ? -0.802 5.062 10.5 1 98.88 116 CYS A C 1
ATOM 915 O O . CYS A 1 116 ? -0.06 6.031 10.32 1 98.88 116 CYS A O 1
ATOM 917 N N . LEU A 1 117 ? -0.468 3.846 10.156 1 98.88 117 LEU A N 1
ATOM 918 C CA . LEU A 1 117 ? 0.565 3.553 9.172 1 98.88 117 LEU A CA 1
ATOM 919 C C . LEU A 1 117 ? -0.049 3.328 7.789 1 98.88 117 LEU A C 1
ATOM 921 O O . LEU A 1 117 ? -0.988 2.541 7.645 1 98.88 117 LEU A O 1
ATOM 925 N N . GLN A 1 118 ? 0.441 4.09 6.801 1 98.94 118 GLN A N 1
ATOM 926 C CA . GLN A 1 118 ? -0.146 3.984 5.469 1 98.94 118 GLN A CA 1
ATOM 927 C C . GLN A 1 118 ? 0.933 4.008 4.391 1 98.94 118 GLN A C 1
ATOM 929 O O . GLN A 1 118 ? 1.995 4.602 4.582 1 98.94 118 GLN A O 1
ATOM 934 N N . PHE A 1 119 ? 0.688 3.248 3.307 1 98.94 119 PHE A N 1
ATOM 935 C CA . PHE A 1 119 ? 1.442 3.385 2.066 1 98.94 119 PHE A CA 1
ATOM 936 C C . PHE A 1 119 ? 0.893 4.527 1.221 1 98.94 119 PHE A C 1
ATOM 938 O O . PHE A 1 119 ? -0.316 4.613 0.993 1 98.94 119 PHE A O 1
ATOM 945 N N . VAL A 1 120 ? 1.738 5.457 0.828 1 98.88 120 VAL A N 1
ATOM 946 C CA . VAL A 1 120 ? 1.344 6.602 0.014 1 98.88 120 VAL A CA 1
ATOM 947 C C . VAL A 1 120 ? 2.203 6.66 -1.246 1 98.88 120 VAL A C 1
ATOM 949 O O . VAL A 1 120 ? 3.436 6.672 -1.165 1 98.88 120 VAL A O 1
ATOM 952 N N . LYS A 1 121 ? 1.582 6.676 -2.383 1 98.69 121 LYS A N 1
ATOM 953 C CA . LYS A 1 121 ? 2.221 6.848 -3.684 1 98.69 121 LYS A CA 1
ATOM 954 C C . LYS A 1 121 ? 1.824 8.18 -4.316 1 98.69 121 LYS A C 1
ATOM 956 O O . LYS A 1 121 ? 0.638 8.445 -4.523 1 98.69 121 LYS A O 1
ATOM 961 N N . LEU A 1 122 ? 2.811 9.047 -4.543 1 98.12 122 LEU A N 1
ATOM 962 C CA . LEU A 1 122 ? 2.594 10.281 -5.289 1 98.12 122 LEU A CA 1
ATOM 963 C C . LEU A 1 122 ? 3.111 10.156 -6.719 1 98.12 122 LEU A C 1
ATOM 965 O O . LEU A 1 122 ? 4.188 9.602 -6.945 1 98.12 122 LEU A O 1
ATOM 969 N N . MET A 1 123 ? 2.32 10.586 -7.637 1 96.12 123 MET A N 1
ATOM 970 C CA . MET A 1 123 ? 2.697 10.625 -9.047 1 96.12 123 MET A CA 1
ATOM 971 C C . MET A 1 123 ? 2.484 12.016 -9.633 1 96.12 123 MET A C 1
ATOM 973 O O . MET A 1 123 ? 1.37 12.547 -9.602 1 96.12 123 MET A O 1
ATOM 977 N N . ALA A 1 124 ? 3.582 12.539 -10.172 1 93.44 124 ALA A N 1
ATOM 978 C CA . ALA A 1 124 ? 3.502 13.875 -10.758 1 93.44 124 ALA A CA 1
ATOM 979 C C . ALA A 1 124 ? 2.521 13.906 -11.93 1 93.44 124 ALA A C 1
ATOM 981 O O . ALA A 1 124 ? 2.471 12.961 -12.727 1 93.44 124 ALA A O 1
ATOM 982 N N . ALA A 1 125 ? 1.755 15.031 -11.984 1 89.12 125 ALA A N 1
ATOM 983 C CA . ALA A 1 125 ? 0.862 15.203 -13.133 1 89.12 125 ALA A CA 1
ATOM 984 C C . ALA A 1 125 ? 1.633 15.672 -14.359 1 89.12 125 ALA A C 1
ATOM 986 O O . ALA A 1 125 ? 2.57 16.469 -14.25 1 89.12 125 ALA A O 1
ATOM 987 N N . VAL A 1 126 ? 1.79 14.773 -15.406 1 68.06 126 VAL A N 1
ATOM 988 C CA . VAL A 1 126 ? 2.457 15.266 -16.609 1 68.06 126 VAL A CA 1
ATOM 989 C C . VAL A 1 126 ? 1.65 16.406 -17.219 1 68.06 126 VAL A C 1
ATOM 991 O O . VAL A 1 126 ? 0.433 16.297 -17.391 1 68.06 126 VAL A O 1
ATOM 994 N N . GLU A 1 127 ? 2.039 17.703 -17.062 1 50.25 127 GLU A N 1
ATOM 995 C CA . GLU A 1 127 ? 1.453 18.875 -17.719 1 50.25 127 GLU A CA 1
ATOM 996 C C . GLU A 1 127 ? 1.209 18.594 -19.203 1 50.25 127 GLU A C 1
ATOM 998 O O . GLU A 1 127 ? 2.053 18 -19.875 1 50.25 127 GLU A O 1
ATOM 1003 N N . GLY A 1 128 ? -0.003 18.125 -19.609 1 36.22 128 GLY A N 1
ATOM 1004 C CA . GLY A 1 128 ? -0.158 18.422 -21.031 1 36.22 128 GLY A CA 1
ATOM 1005 C C . GLY A 1 128 ? 0.369 19.781 -21.422 1 36.22 128 GLY A C 1
ATOM 1006 O O . GLY A 1 128 ? 0.509 20.672 -20.562 1 36.22 128 GLY A O 1
ATOM 1007 N N . MET B 1 1 ? -7.43 2.188 -19.562 1 73.69 1 MET B N 1
ATOM 1008 C CA . MET B 1 1 ? -8.266 3.262 -19.031 1 73.69 1 MET B CA 1
ATOM 1009 C C . MET B 1 1 ? -7.645 3.869 -17.781 1 73.69 1 MET B C 1
ATOM 1011 O O . MET B 1 1 ? -6.969 3.174 -17.016 1 73.69 1 MET B O 1
ATOM 1015 N N . PRO B 1 2 ? -7.887 5.215 -17.578 1 85.94 2 PRO B N 1
ATOM 1016 C CA . PRO B 1 2 ? -7.367 5.832 -16.344 1 85.94 2 PRO B CA 1
ATOM 1017 C C . PRO B 1 2 ? -8.031 5.293 -15.086 1 85.94 2 PRO B C 1
ATOM 1019 O O . PRO B 1 2 ? -9.164 4.809 -15.133 1 85.94 2 PRO B O 1
ATOM 1022 N N . LEU B 1 3 ? -7.312 5.227 -14.047 1 94.94 3 LEU B N 1
ATOM 1023 C CA . LEU B 1 3 ? -7.879 4.852 -12.758 1 94.94 3 LEU B CA 1
ATOM 1024 C C . LEU B 1 3 ? -8.938 5.852 -12.312 1 94.94 3 LEU B C 1
ATOM 1026 O O . LEU B 1 3 ? -8.852 7.039 -12.633 1 94.94 3 LEU B O 1
ATOM 1030 N N . ASP B 1 4 ? -9.93 5.367 -11.57 1 97.31 4 ASP B N 1
ATOM 1031 C CA . ASP B 1 4 ? -11.031 6.203 -11.102 1 97.31 4 ASP B CA 1
ATOM 1032 C C . ASP B 1 4 ? -10.648 6.938 -9.82 1 97.31 4 ASP B C 1
ATOM 1034 O O . ASP B 1 4 ? -9.992 6.367 -8.938 1 97.31 4 ASP B O 1
ATOM 1038 N N . GLN B 1 5 ? -11.047 8.242 -9.789 1 98.19 5 GLN B N 1
ATOM 1039 C CA . GLN B 1 5 ? -10.922 8.961 -8.523 1 98.19 5 GLN B CA 1
ATOM 1040 C C . GLN B 1 5 ? -11.812 8.336 -7.453 1 98.19 5 GLN B C 1
ATOM 1042 O O . GLN B 1 5 ? -12.984 8.039 -7.707 1 98.19 5 GLN B O 1
ATOM 1047 N N . LYS B 1 6 ? -11.227 8.086 -6.242 1 97.31 6 LYS B N 1
ATOM 1048 C CA . LYS B 1 6 ? -11.898 7.445 -5.121 1 97.31 6 LYS B CA 1
ATOM 1049 C C . LYS B 1 6 ? -11.43 8.023 -3.789 1 97.31 6 LYS B C 1
ATOM 1051 O O . LYS B 1 6 ? -10.227 8.102 -3.531 1 97.31 6 LYS B O 1
ATOM 1056 N N . GLU B 1 7 ? -12.453 8.438 -2.99 1 97.69 7 GLU B N 1
ATOM 1057 C CA . GLU B 1 7 ? -12.07 8.617 -1.594 1 97.69 7 GLU B CA 1
ATOM 1058 C C . GLU B 1 7 ? -12.078 7.281 -0.851 1 97.69 7 GLU B C 1
ATOM 1060 O O . GLU B 1 7 ? -12.445 6.25 -1.416 1 97.69 7 GLU B O 1
ATOM 1065 N N . PHE B 1 8 ? -11.602 7.312 0.451 1 98.5 8 PHE B N 1
ATOM 1066 C CA . PHE B 1 8 ? -11.352 6.09 1.201 1 98.5 8 PHE B CA 1
ATOM 1067 C C . PHE B 1 8 ? -12.609 5.23 1.276 1 98.5 8 PHE B C 1
ATOM 1069 O O . PHE B 1 8 ? -13.703 5.746 1.488 1 98.5 8 PHE B O 1
ATOM 1076 N N . THR B 1 9 ? -12.438 4.027 1.067 1 96.44 9 THR B N 1
ATOM 1077 C CA . THR B 1 9 ? -13.398 2.975 1.382 1 96.44 9 THR B CA 1
ATOM 1078 C C . THR B 1 9 ? -12.727 1.844 2.156 1 96.44 9 THR B C 1
ATOM 1080 O O . THR B 1 9 ? -11.555 1.538 1.927 1 96.44 9 THR B O 1
ATOM 1083 N N . ASP B 1 10 ? -13.5 1.229 3.053 1 93.38 10 ASP B N 1
ATOM 1084 C CA . ASP B 1 10 ? -12.922 0.118 3.803 1 93.38 10 ASP B CA 1
ATOM 1085 C C . ASP B 1 10 ? -12.773 -1.121 2.922 1 93.38 10 ASP B C 1
ATOM 1087 O O . ASP B 1 10 ? -13.594 -1.355 2.029 1 93.38 10 ASP B O 1
ATOM 1091 N N . ALA B 1 11 ? -11.734 -1.896 3.244 1 91.38 11 ALA B N 1
ATOM 1092 C CA . ALA B 1 11 ? -11.578 -3.186 2.576 1 91.38 11 ALA B CA 1
ATOM 1093 C C . ALA B 1 11 ? -12.602 -4.199 3.092 1 91.38 11 ALA B C 1
ATOM 1095 O O . ALA B 1 11 ? -12.898 -4.234 4.289 1 91.38 11 ALA B O 1
ATOM 1096 N N . VAL B 1 12 ? -13.031 -4.949 2.127 1 95.44 12 VAL B N 1
ATOM 1097 C CA . VAL B 1 12 ? -13.805 -6.125 2.5 1 95.44 12 VAL B CA 1
ATOM 1098 C C . VAL B 1 12 ? -12.875 -7.215 3.02 1 95.44 12 VAL B C 1
ATOM 1100 O O . VAL B 1 12 ? -11.82 -7.473 2.432 1 95.44 12 VAL B O 1
ATOM 1103 N N . PRO B 1 13 ? -13.227 -7.824 4.156 1 96.06 13 PRO B N 1
ATOM 1104 C CA . PRO B 1 13 ? -12.344 -8.875 4.66 1 96.06 13 PRO B CA 1
ATOM 1105 C C . PRO B 1 13 ? -12.062 -9.961 3.621 1 96.06 13 PRO B C 1
ATOM 1107 O O . PRO B 1 13 ? -12.938 -10.297 2.822 1 96.06 13 PRO B O 1
ATOM 1110 N N . HIS B 1 14 ? -10.836 -10.461 3.627 1 97.56 14 HIS B N 1
ATOM 1111 C CA . HIS B 1 14 ? -10.508 -11.547 2.711 1 97.56 14 HIS B CA 1
ATOM 1112 C C . HIS B 1 14 ? -11.328 -12.797 3.012 1 97.56 14 HIS B C 1
ATOM 1114 O O . HIS B 1 14 ? -11.867 -12.938 4.109 1 97.56 14 HIS B O 1
ATOM 1120 N N . PRO B 1 15 ? -11.375 -13.719 2.039 1 97.44 15 PRO B N 1
ATOM 1121 C CA . PRO B 1 15 ? -12.102 -14.969 2.289 1 97.44 15 PRO B CA 1
ATOM 1122 C C . PRO B 1 15 ? -11.516 -15.773 3.445 1 97.44 15 PRO B C 1
ATOM 1124 O O . PRO B 1 15 ? -10.32 -15.648 3.744 1 97.44 15 PRO B O 1
ATOM 1127 N N . LYS B 1 16 ? -12.43 -16.609 4.023 1 96.75 16 LYS B N 1
ATOM 1128 C CA . LYS B 1 16 ? -11.945 -17.516 5.062 1 96.75 16 LYS B CA 1
ATOM 1129 C C . LYS B 1 16 ? -10.852 -18.422 4.527 1 96.75 16 LYS B C 1
ATOM 1131 O O . LYS B 1 16 ? -10.883 -18.828 3.359 1 96.75 16 LYS B O 1
ATOM 1136 N N . ILE B 1 17 ? -9.883 -18.688 5.395 1 97.38 17 ILE B N 1
ATOM 1137 C CA . ILE B 1 17 ? -8.812 -19.609 5.031 1 97.38 17 ILE B CA 1
ATOM 1138 C C . ILE B 1 17 ? -9.406 -20.922 4.559 1 97.38 17 ILE B C 1
ATOM 1140 O O . ILE B 1 17 ? -10.32 -21.469 5.195 1 97.38 17 ILE B O 1
ATOM 1144 N N . GLY B 1 18 ? -8.883 -21.359 3.432 1 96.25 18 GLY B N 1
ATOM 1145 C CA . GLY B 1 18 ? -9.312 -22.641 2.916 1 96.25 18 GLY B CA 1
ATOM 1146 C C . GLY B 1 18 ? -10.539 -22.547 2.021 1 96.25 18 GLY B C 1
ATOM 1147 O O . GLY B 1 18 ? -11.055 -23.578 1.56 1 96.25 18 GLY B O 1
ATOM 1148 N N . THR B 1 19 ? -11.062 -21.359 1.802 1 96.25 19 THR B N 1
ATOM 1149 C CA . THR B 1 19 ? -12.203 -21.188 0.905 1 96.25 19 THR B CA 1
ATOM 1150 C C . THR B 1 19 ? -11.883 -21.734 -0.483 1 96.25 19 THR B C 1
ATOM 1152 O O . THR B 1 19 ? -10.836 -21.422 -1.052 1 96.25 19 THR B O 1
ATOM 1155 N N . PRO B 1 20 ? -12.781 -22.609 -1.041 1 93.81 20 PRO B N 1
ATOM 1156 C CA . PRO B 1 20 ? -12.531 -23.125 -2.391 1 93.81 20 PRO B CA 1
ATOM 1157 C C . PRO B 1 20 ? -12.516 -22.016 -3.445 1 93.81 20 PRO B C 1
ATOM 1159 O O . PRO B 1 20 ? -13.227 -21.031 -3.312 1 93.81 20 PRO B O 1
ATOM 1162 N N . ILE B 1 21 ? -11.719 -22.234 -4.461 1 91.44 21 ILE B N 1
ATOM 1163 C CA . ILE B 1 21 ? -11.477 -21.219 -5.477 1 91.44 21 ILE B CA 1
ATOM 1164 C C . ILE B 1 21 ? -12.789 -20.859 -6.176 1 91.44 21 ILE B C 1
ATOM 1166 O O . ILE B 1 21 ? -12.945 -19.766 -6.695 1 91.44 21 ILE B O 1
ATOM 1170 N N . ASP B 1 22 ? -13.82 -21.688 -6.211 1 88.44 22 ASP B N 1
ATOM 1171 C CA . ASP B 1 22 ? -15.062 -21.516 -6.961 1 88.44 22 ASP B CA 1
ATOM 1172 C C . ASP B 1 22 ? -16.234 -21.203 -6.031 1 88.44 22 ASP B C 1
ATOM 1174 O O . ASP B 1 22 ? -17.391 -21.312 -6.422 1 88.44 22 ASP B O 1
ATOM 1178 N N . SER B 1 23 ? -15.883 -20.812 -4.852 1 86.88 23 SER B N 1
ATOM 1179 C CA . SER B 1 23 ? -16.938 -20.484 -3.908 1 86.88 23 SER B CA 1
ATOM 1180 C C . SER B 1 23 ? -17.766 -19.297 -4.387 1 86.88 23 SER B C 1
ATOM 1182 O O . SER B 1 23 ? -17.203 -18.25 -4.746 1 86.88 23 SER B O 1
ATOM 1184 N N . PRO B 1 24 ? -19.094 -19.359 -4.426 1 83.31 24 PRO B N 1
ATOM 1185 C CA . PRO B 1 24 ? -19.922 -18.25 -4.906 1 83.31 24 PRO B CA 1
ATOM 1186 C C . PRO B 1 24 ? -19.984 -17.094 -3.922 1 83.31 24 PRO B C 1
ATOM 1188 O O . PRO B 1 24 ? -20.375 -15.984 -4.293 1 83.31 24 PRO B O 1
ATOM 1191 N N . ASP B 1 25 ? -19.594 -17.266 -2.717 1 83.38 25 ASP B N 1
ATOM 1192 C CA . ASP B 1 25 ? -19.812 -16.297 -1.64 1 83.38 25 ASP B CA 1
ATOM 1193 C C . ASP B 1 25 ? -18.562 -15.469 -1.383 1 83.38 25 ASP B C 1
ATOM 1195 O O . ASP B 1 25 ? -18.484 -14.75 -0.389 1 83.38 25 ASP B O 1
ATOM 1199 N N . VAL B 1 26 ? -17.656 -15.484 -2.273 1 90.5 26 VAL B N 1
ATOM 1200 C CA . VAL B 1 26 ? -16.375 -14.852 -1.96 1 90.5 26 VAL B CA 1
ATOM 1201 C C . VAL B 1 26 ? -16.328 -13.469 -2.604 1 90.5 26 VAL B C 1
ATOM 1203 O O . VAL B 1 26 ? -15.406 -12.688 -2.332 1 90.5 26 VAL B O 1
ATOM 1206 N N . LYS B 1 27 ? -17.406 -13.062 -3.312 1 91.81 27 LYS B N 1
ATOM 1207 C CA . LYS B 1 27 ? -17.406 -11.734 -3.926 1 91.81 27 LYS B CA 1
ATOM 1208 C C . LYS B 1 27 ? -17.375 -10.641 -2.863 1 91.81 27 LYS B C 1
ATOM 1210 O O . LYS B 1 27 ? -17.953 -10.789 -1.787 1 91.81 27 LYS B O 1
ATOM 1215 N N . PRO B 1 28 ? -16.625 -9.586 -3.133 1 95.31 28 PRO B N 1
ATOM 1216 C CA . PRO B 1 28 ? -16.016 -9.109 -4.375 1 95.31 28 PRO B CA 1
ATOM 1217 C C . PRO B 1 28 ? -14.602 -9.633 -4.574 1 95.31 28 PRO B C 1
ATOM 1219 O O . PRO B 1 28 ? -13.945 -9.289 -5.562 1 95.31 28 PRO B O 1
ATOM 1222 N N . TRP B 1 29 ? -14.102 -10.469 -3.609 1 97.38 29 TRP B N 1
ATOM 1223 C CA . TRP B 1 29 ? -12.82 -11.125 -3.836 1 97.38 29 TRP B CA 1
ATOM 1224 C C . TRP B 1 29 ? -12.93 -12.164 -4.953 1 97.38 29 TRP B C 1
ATOM 1226 O O . TRP B 1 29 ? -13.992 -12.75 -5.16 1 97.38 29 TRP B O 1
ATOM 1236 N N . TYR B 1 30 ? -11.852 -12.406 -5.727 1 96.25 30 TYR B N 1
ATOM 1237 C CA . TYR B 1 30 ? -11.789 -13.469 -6.719 1 96.25 30 TYR B CA 1
ATOM 1238 C C . TYR B 1 30 ? -10.461 -14.203 -6.652 1 96.25 30 TYR B C 1
ATOM 1240 O O . TYR B 1 30 ? -9.445 -13.633 -6.242 1 96.25 30 TYR B O 1
ATOM 1248 N N . SER B 1 31 ? -10.508 -15.5 -7.059 1 96.38 31 SER B N 1
ATOM 1249 C CA . SER B 1 31 ? -9.32 -16.344 -6.957 1 96.38 31 SER B CA 1
ATOM 1250 C C . SER B 1 31 ? -8.383 -16.125 -8.141 1 96.38 31 SER B C 1
ATOM 1252 O O . SER B 1 31 ? -8.828 -15.992 -9.281 1 96.38 31 SER B O 1
ATOM 1254 N N . ILE B 1 32 ? -7.078 -16.109 -7.824 1 95.5 32 ILE B N 1
ATOM 1255 C CA . ILE B 1 32 ? -6.105 -16.141 -8.914 1 95.5 32 ILE B CA 1
ATOM 1256 C C . ILE B 1 32 ? -5.223 -17.375 -8.781 1 95.5 32 ILE B C 1
ATOM 1258 O O . ILE B 1 32 ? -4.211 -17.5 -9.477 1 95.5 32 ILE B O 1
ATOM 1262 N N . GLY B 1 33 ? -5.492 -18.188 -7.922 1 95.69 33 GLY B N 1
ATOM 1263 C CA . GLY B 1 33 ? -4.855 -19.453 -7.621 1 95.69 33 GLY B CA 1
ATOM 1264 C C . GLY B 1 33 ? -5.309 -20.062 -6.305 1 95.69 33 GLY B C 1
ATOM 1265 O O . GLY B 1 33 ? -5.957 -19.375 -5.504 1 95.69 33 GLY B O 1
ATOM 1266 N N . PRO B 1 34 ? -5.016 -21.328 -6.09 1 95.69 34 PRO B N 1
ATOM 1267 C CA . PRO B 1 34 ? 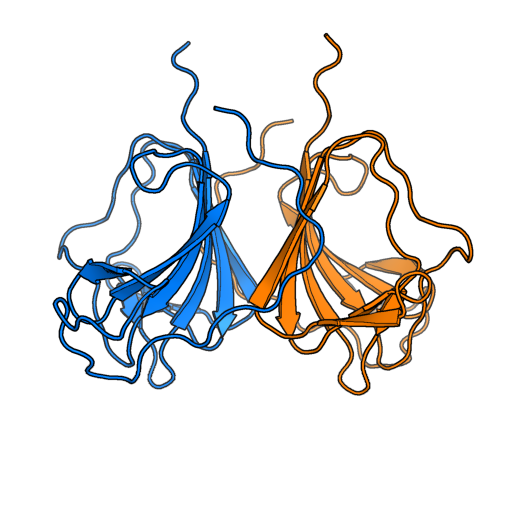-5.418 -21.938 -4.82 1 95.69 34 PRO B CA 1
ATOM 1268 C C . PRO B 1 34 ? -4.891 -21.172 -3.605 1 95.69 34 PRO B C 1
ATOM 1270 O O . PRO B 1 34 ? -3.676 -21.109 -3.4 1 95.69 34 PRO B O 1
ATOM 1273 N N . GLY B 1 35 ? -5.836 -20.656 -2.805 1 97.69 35 GLY B N 1
ATOM 1274 C CA . GLY B 1 35 ? -5.457 -19.953 -1.589 1 97.69 35 GLY B CA 1
ATOM 1275 C C . GLY B 1 35 ? -4.973 -18.531 -1.842 1 97.69 35 GLY B C 1
ATOM 1276 O O . GLY B 1 35 ? -4.422 -17.891 -0.945 1 97.69 35 GLY B O 1
ATOM 1277 N N . ILE B 1 36 ? -5.023 -18.094 -3.057 1 98.44 36 ILE B N 1
ATOM 1278 C CA . ILE B 1 36 ? -4.598 -16.734 -3.402 1 98.44 36 ILE B CA 1
ATOM 1279 C C . ILE B 1 36 ? -5.773 -15.961 -3.982 1 98.44 36 ILE B C 1
ATOM 1281 O O . ILE B 1 36 ? -6.402 -16.406 -4.949 1 98.44 36 ILE B O 1
ATOM 1285 N N . TRP B 1 37 ? -6.047 -14.812 -3.393 1 97.94 37 TRP B N 1
ATOM 1286 C CA . TRP B 1 37 ? -7.234 -14.023 -3.711 1 97.94 37 TRP B CA 1
ATOM 1287 C C . TRP B 1 37 ? -6.863 -12.57 -4.012 1 97.94 37 TRP B C 1
ATOM 1289 O O . TRP B 1 37 ? -5.855 -12.07 -3.508 1 97.94 37 TRP B O 1
ATOM 1299 N N . GLU B 1 38 ? -7.707 -11.93 -4.871 1 97.81 38 GLU B N 1
ATOM 1300 C CA . GLU B 1 38 ? -7.559 -10.5 -5.102 1 97.81 38 GLU B CA 1
ATOM 1301 C C . GLU B 1 38 ? -8.875 -9.766 -4.871 1 97.81 38 GLU B C 1
ATOM 1303 O O . GLU B 1 38 ? -9.953 -10.32 -5.109 1 97.81 38 GLU B O 1
ATOM 1308 N N . LEU B 1 39 ? -8.781 -8.641 -4.312 1 98.12 39 LEU B N 1
ATOM 1309 C CA . LEU B 1 39 ? -9.828 -7.625 -4.27 1 98.12 39 LEU B CA 1
ATOM 1310 C C . LEU B 1 39 ? -9.461 -6.43 -5.137 1 98.12 39 LEU B C 1
ATOM 1312 O O . LEU B 1 39 ? -8.477 -5.734 -4.855 1 98.12 39 LEU B O 1
ATOM 1316 N N . LEU B 1 40 ? -10.25 -6.211 -6.234 1 97.75 40 LEU B N 1
ATOM 1317 C CA . LEU B 1 40 ? -9.969 -5.062 -7.086 1 97.75 40 LEU B CA 1
ATOM 1318 C C . LEU B 1 40 ? -10.266 -3.758 -6.355 1 97.75 40 LEU B C 1
ATOM 1320 O O . LEU B 1 40 ? -11.383 -3.553 -5.875 1 97.75 40 LEU B O 1
ATOM 1324 N N . LEU B 1 41 ? -9.273 -2.902 -6.27 1 98.25 41 LEU B N 1
ATOM 1325 C CA . LEU B 1 41 ? -9.461 -1.583 -5.676 1 98.25 41 LEU B CA 1
ATOM 1326 C C . LEU B 1 41 ? -9.719 -0.533 -6.75 1 98.25 41 LEU B C 1
ATOM 1328 O O . LEU B 1 41 ? -10.547 0.362 -6.559 1 98.25 41 LEU B O 1
ATOM 1332 N N . ASN B 1 42 ? -9 -0.597 -7.867 1 98.44 42 ASN B N 1
ATOM 1333 C CA . ASN B 1 42 ? -9.086 0.372 -8.953 1 98.44 42 ASN B CA 1
ATOM 1334 C C . ASN B 1 42 ? -8.57 -0.214 -10.266 1 98.44 42 ASN B C 1
ATOM 1336 O O . ASN B 1 42 ? -7.676 -1.06 -10.266 1 98.44 42 ASN B O 1
ATOM 1340 N N . GLY B 1 43 ? -9.133 0.212 -11.344 1 97.44 43 GLY B N 1
ATOM 1341 C CA . GLY B 1 43 ? -8.688 -0.235 -12.656 1 97.44 43 GLY B CA 1
ATOM 1342 C C . GLY B 1 43 ? -9.508 -1.39 -13.203 1 97.44 43 GLY B C 1
ATOM 1343 O O . GLY B 1 43 ? -10.688 -1.524 -12.883 1 97.44 43 GLY B O 1
ATOM 1344 N N . ASP B 1 44 ? -8.906 -2.139 -14.125 1 93.94 44 ASP B N 1
ATOM 1345 C CA . ASP B 1 44 ? -9.539 -3.25 -14.828 1 93.94 44 ASP B CA 1
ATOM 1346 C C . ASP B 1 44 ? -8.953 -4.586 -14.391 1 93.94 44 ASP B C 1
ATOM 1348 O O . ASP B 1 44 ? -7.762 -4.84 -14.594 1 93.94 44 ASP B O 1
ATOM 1352 N N . PRO B 1 45 ? -9.828 -5.492 -13.82 1 91.38 45 PRO B N 1
ATOM 1353 C CA . PRO B 1 45 ? -9.297 -6.766 -13.328 1 91.38 45 PRO B CA 1
ATOM 1354 C C . PRO B 1 45 ? -8.664 -7.609 -14.438 1 91.38 45 PRO B C 1
ATOM 1356 O O . PRO B 1 45 ? -7.871 -8.508 -14.156 1 91.38 45 PRO B O 1
ATOM 1359 N N . LYS B 1 46 ? -8.93 -7.312 -15.648 1 92.62 46 LYS B N 1
ATOM 1360 C CA . LYS B 1 46 ? -8.414 -8.094 -16.766 1 92.62 46 LYS B CA 1
ATOM 1361 C C . LYS B 1 46 ? -7.223 -7.406 -17.422 1 92.62 46 LYS B C 1
ATOM 1363 O O . LYS B 1 46 ? -6.766 -7.816 -18.484 1 92.62 46 LYS B O 1
ATOM 1368 N N . SER B 1 47 ? -6.766 -6.324 -16.766 1 92.19 47 SER B N 1
ATOM 1369 C CA . SER B 1 47 ? -5.641 -5.594 -17.328 1 92.19 47 SER B CA 1
ATOM 1370 C C . SER B 1 47 ? -4.469 -5.539 -16.359 1 92.19 47 SER B C 1
ATOM 1372 O O . SER B 1 47 ? -4.582 -5.984 -15.219 1 92.19 47 SER B O 1
ATOM 1374 N N . GLU B 1 48 ? -3.336 -5.086 -16.906 1 93.94 48 GLU B N 1
ATOM 1375 C CA . GLU B 1 48 ? -2.146 -4.871 -16.078 1 93.94 48 GLU B CA 1
ATOM 1376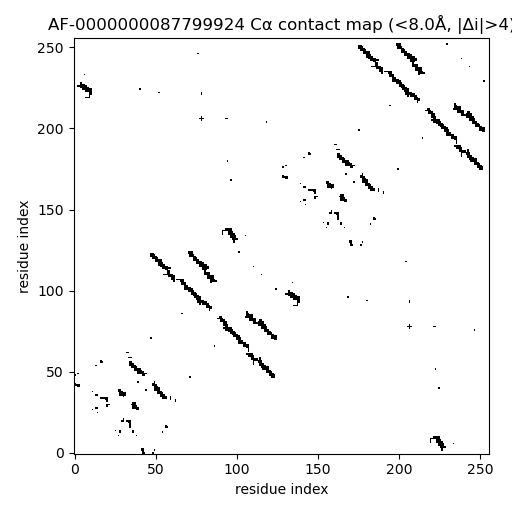 C C . GLU B 1 48 ? -2.051 -3.422 -15.617 1 93.94 48 GLU B C 1
ATOM 1378 O O . GLU B 1 48 ? -0.951 -2.887 -15.453 1 93.94 48 GLU B O 1
ATOM 1383 N N . ASN B 1 49 ? -3.119 -2.746 -15.633 1 96.12 49 ASN B N 1
ATOM 1384 C CA . ASN B 1 49 ? -3.277 -1.426 -15.031 1 96.12 49 ASN B CA 1
ATOM 1385 C C . ASN B 1 49 ? -4.352 -1.43 -13.945 1 96.12 49 ASN B C 1
ATOM 1387 O O . ASN B 1 49 ? -5.512 -1.112 -14.219 1 96.12 49 ASN B O 1
ATOM 1391 N N . LYS B 1 50 ? -3.867 -1.79 -12.734 1 98 50 LYS B N 1
ATOM 1392 C CA . LYS B 1 50 ? -4.824 -1.961 -11.648 1 98 50 LYS B CA 1
ATOM 1393 C C . LYS B 1 50 ? -4.125 -1.902 -10.289 1 98 50 LYS B C 1
ATOM 1395 O O . LYS B 1 50 ? -2.916 -2.123 -10.195 1 98 50 LYS B O 1
ATOM 1400 N N . SER B 1 51 ? -4.867 -1.541 -9.305 1 98.62 51 SER B N 1
ATOM 1401 C CA . SER B 1 51 ? -4.527 -1.694 -7.895 1 98.62 51 SER B CA 1
ATOM 1402 C C . SER B 1 51 ? -5.41 -2.742 -7.223 1 98.62 51 SER B C 1
ATOM 1404 O O . SER B 1 51 ? -6.633 -2.736 -7.402 1 98.62 51 SER B O 1
ATOM 1406 N N . VAL B 1 52 ? -4.793 -3.641 -6.457 1 98.69 52 VAL B N 1
ATOM 1407 C CA . VAL B 1 52 ? -5.562 -4.684 -5.789 1 98.69 52 VAL B CA 1
ATOM 1408 C C . VAL B 1 52 ? -5.035 -4.891 -4.371 1 98.69 52 VAL B C 1
ATOM 1410 O O . VAL B 1 52 ? -3.883 -4.559 -4.078 1 98.69 52 VAL B O 1
ATOM 1413 N N . LEU B 1 53 ? -5.898 -5.355 -3.484 1 98.81 53 LEU B N 1
ATOM 1414 C CA . LEU B 1 53 ? -5.406 -6.152 -2.369 1 98.81 53 LEU B CA 1
ATOM 1415 C C . LEU B 1 53 ? -5.25 -7.613 -2.771 1 98.81 53 LEU B C 1
ATOM 1417 O O . LEU B 1 53 ? -6.117 -8.172 -3.451 1 98.81 53 LEU B O 1
ATOM 1421 N N . GLN B 1 54 ? -4.176 -8.195 -2.422 1 98.81 54 GLN B N 1
ATOM 1422 C CA . GLN B 1 54 ? -3.941 -9.617 -2.654 1 98.81 54 GLN B CA 1
ATOM 1423 C C . GLN B 1 54 ? -3.736 -10.359 -1.34 1 98.81 54 GLN B C 1
ATOM 1425 O O . GLN B 1 54 ? -3.002 -9.898 -0.464 1 98.81 54 GLN B O 1
ATOM 1430 N N . TRP B 1 55 ? -4.398 -11.43 -1.224 1 98.81 55 TRP B N 1
ATOM 1431 C CA . TRP B 1 55 ? -4.328 -12.25 -0.02 1 98.81 55 TRP B CA 1
ATOM 1432 C C . TRP B 1 55 ? -3.789 -13.641 -0.34 1 98.81 55 TRP B C 1
ATOM 1434 O O . TRP B 1 55 ? -4.266 -14.297 -1.267 1 98.81 55 TRP B O 1
ATOM 1444 N N . TYR B 1 56 ? -2.785 -14.062 0.372 1 98.88 56 TYR B N 1
ATOM 1445 C CA . TYR B 1 56 ? -2.318 -15.445 0.424 1 98.88 56 TYR B CA 1
ATOM 1446 C C . TYR B 1 56 ? -2.746 -16.109 1.724 1 98.88 56 TYR B C 1
ATOM 1448 O O . TYR B 1 56 ? -2.404 -15.648 2.812 1 98.88 56 TYR B O 1
ATOM 1456 N N . ASP B 1 57 ? -3.438 -17.266 1.64 1 98.81 57 ASP B N 1
ATOM 1457 C CA . ASP B 1 57 ? -3.686 -18.078 2.824 1 98.81 57 ASP B CA 1
ATOM 1458 C C . ASP B 1 57 ? -2.375 -18.484 3.49 1 98.81 57 ASP B C 1
ATOM 1460 O O . ASP B 1 57 ? -1.347 -18.609 2.82 1 98.81 57 ASP B O 1
ATOM 1464 N N . PRO B 1 58 ? -2.445 -18.719 4.812 1 98.88 58 PRO B N 1
ATOM 1465 C CA . PRO B 1 58 ? -1.251 -19.203 5.512 1 98.88 58 PRO B CA 1
ATOM 1466 C C . PRO B 1 58 ? -0.6 -20.391 4.82 1 98.88 58 PRO B C 1
ATOM 1468 O O . PRO B 1 58 ? -1.285 -21.359 4.473 1 98.88 58 PRO B O 1
ATOM 1471 N N . GLY B 1 59 ? 0.693 -20.219 4.5 1 98.69 59 GLY B N 1
ATOM 1472 C CA . GLY B 1 59 ? 1.472 -21.328 3.963 1 98.69 59 GLY B CA 1
ATOM 1473 C C . GLY B 1 59 ? 1.297 -21.5 2.467 1 98.69 59 GLY B C 1
ATOM 1474 O O . GLY B 1 59 ? 1.95 -22.344 1.857 1 98.69 59 GLY B O 1
ATOM 1475 N N . THR B 1 60 ? 0.454 -20.75 1.856 1 98.69 60 THR B N 1
ATOM 1476 C CA . THR B 1 60 ? 0.19 -20.859 0.427 1 98.69 60 THR B CA 1
ATOM 1477 C C . THR B 1 60 ? 1.429 -20.484 -0.383 1 98.69 60 THR B C 1
ATOM 1479 O O . THR B 1 60 ? 2.113 -19.516 -0.065 1 98.69 60 THR B O 1
ATOM 1482 N N . LYS B 1 61 ? 1.698 -21.266 -1.427 1 98.06 61 LYS B N 1
ATOM 1483 C CA . LYS B 1 61 ? 2.82 -21.016 -2.328 1 98.06 61 LYS B CA 1
ATOM 1484 C C . LYS B 1 61 ? 2.348 -20.375 -3.627 1 98.06 61 LYS B C 1
ATOM 1486 O O . LYS B 1 61 ? 1.185 -20.516 -4.008 1 98.06 61 LYS B O 1
ATOM 1491 N N . SER B 1 62 ? 3.367 -19.688 -4.238 1 98.06 62 SER B N 1
ATOM 1492 C CA . SER B 1 62 ? 3.076 -19.219 -5.59 1 98.06 62 SER B CA 1
ATOM 1493 C C . SER B 1 62 ? 2.541 -20.344 -6.465 1 98.06 62 SER B C 1
ATOM 1495 O O . SER B 1 62 ? 2.865 -21.516 -6.25 1 98.06 62 SER B O 1
ATOM 1497 N N . VAL B 1 63 ? 1.742 -19.922 -7.465 1 95.44 63 VAL B N 1
ATOM 1498 C CA . VAL B 1 63 ? 1.122 -20.875 -8.367 1 95.44 63 VAL B CA 1
ATOM 1499 C C . VAL B 1 63 ? 2.201 -21.625 -9.148 1 95.44 63 VAL B C 1
ATOM 1501 O O . VAL B 1 63 ? 2.102 -22.844 -9.359 1 95.44 63 VAL B O 1
ATOM 1504 N N . GLN B 1 64 ? 3.184 -20.906 -9.578 1 94.31 64 GLN B N 1
ATOM 1505 C CA . GLN B 1 64 ? 4.258 -21.516 -10.359 1 94.31 64 GLN B CA 1
ATOM 1506 C C . GLN B 1 64 ? 5.48 -21.781 -9.484 1 94.31 64 GLN B C 1
ATOM 1508 O O . GLN B 1 64 ? 5.691 -21.109 -8.477 1 94.31 64 GLN B O 1
ATOM 1513 N N . ASN B 1 65 ? 6.273 -22.75 -9.977 1 94.56 65 ASN B N 1
ATOM 1514 C CA . ASN B 1 65 ? 7.465 -23.141 -9.227 1 94.56 65 ASN B CA 1
ATOM 1515 C C . ASN B 1 65 ? 8.695 -22.375 -9.688 1 94.56 65 ASN B C 1
ATOM 1517 O O . ASN B 1 65 ? 9.703 -22.328 -8.984 1 94.56 65 ASN B O 1
ATOM 1521 N N . GLU B 1 66 ? 8.672 -21.906 -10.883 1 96.56 66 GLU B N 1
ATOM 1522 C CA . GLU B 1 66 ? 9.773 -21.109 -11.422 1 96.56 66 GLU B CA 1
ATOM 1523 C C . GLU B 1 66 ? 9.625 -19.641 -11.062 1 96.56 66 GLU B C 1
ATOM 1525 O O . GLU B 1 66 ? 8.531 -19.172 -10.734 1 96.56 66 GLU B O 1
ATOM 1530 N N . PRO B 1 67 ? 10.75 -18.875 -11.117 1 97.56 67 PRO B N 1
ATOM 1531 C CA . PRO B 1 67 ? 10.648 -17.438 -10.867 1 97.56 67 PRO B CA 1
ATOM 1532 C C . PRO B 1 67 ? 9.594 -16.766 -11.742 1 97.56 67 PRO B C 1
ATOM 1534 O O . PRO B 1 67 ? 9.422 -17.125 -12.906 1 97.56 67 PRO B O 1
ATOM 1537 N N . ILE B 1 68 ? 8.906 -15.805 -11.133 1 97.75 68 ILE B N 1
ATOM 1538 C CA . ILE B 1 68 ? 7.898 -15 -11.82 1 97.75 68 ILE B CA 1
ATOM 1539 C C . ILE B 1 68 ? 8.578 -13.922 -12.656 1 97.75 68 ILE B C 1
ATOM 1541 O O . ILE B 1 68 ? 9.539 -13.289 -12.203 1 97.75 68 ILE B O 1
ATOM 1545 N N . VAL B 1 69 ? 8.156 -13.75 -13.891 1 97.5 69 VAL B N 1
ATOM 1546 C CA . VAL B 1 69 ? 8.578 -12.648 -14.758 1 97.5 69 VAL B CA 1
ATOM 1547 C C . VAL B 1 69 ? 7.367 -12.078 -15.492 1 97.5 69 VAL B C 1
ATOM 1549 O O . VAL B 1 69 ? 6.508 -12.82 -15.961 1 97.5 69 VAL B O 1
ATOM 1552 N N . HIS B 1 70 ? 7.258 -10.828 -15.492 1 96.88 70 HIS B N 1
ATOM 1553 C CA . HIS B 1 70 ? 6.141 -10.227 -16.219 1 96.88 70 HIS B CA 1
ATOM 1554 C C . HIS B 1 70 ? 6.566 -8.953 -16.922 1 96.88 70 HIS B C 1
ATOM 1556 O O . HIS B 1 70 ? 7.691 -8.477 -16.75 1 96.88 70 HIS B O 1
ATOM 1562 N N . THR B 1 71 ? 5.711 -8.414 -17.828 1 97.06 71 THR B N 1
ATOM 1563 C CA . THR B 1 71 ? 6.051 -7.324 -18.734 1 97.06 71 THR B CA 1
ATOM 1564 C C . THR B 1 71 ? 5.539 -5.992 -18.203 1 97.06 71 THR B C 1
ATOM 1566 O O . THR B 1 71 ? 5.59 -4.977 -18.906 1 97.06 71 THR B O 1
ATOM 1569 N N . TYR B 1 72 ? 4.957 -5.91 -17.031 1 97.25 72 TYR B N 1
ATOM 1570 C CA . TYR B 1 72 ? 4.422 -4.695 -16.438 1 97.25 72 TYR B CA 1
ATOM 1571 C C . TYR B 1 72 ? 5.242 -4.285 -15.211 1 97.25 72 TYR B C 1
ATOM 1573 O O . TYR B 1 72 ? 6.066 -5.062 -14.727 1 97.25 72 TYR B O 1
ATOM 1581 N N . TYR B 1 73 ? 5.16 -3.018 -14.82 1 97.69 73 TYR B N 1
ATOM 1582 C CA . TYR B 1 73 ? 5.699 -2.578 -13.539 1 97.69 73 TYR B CA 1
ATOM 1583 C C . TYR B 1 73 ? 4.844 -3.084 -12.383 1 97.69 73 TYR B C 1
ATOM 1585 O O . TYR B 1 73 ? 3.613 -3.088 -12.469 1 97.69 73 TYR B O 1
ATOM 1593 N N . GLU B 1 74 ? 5.473 -3.477 -11.352 1 98.69 74 GLU B N 1
ATOM 1594 C CA . GLU B 1 74 ? 4.77 -3.965 -10.164 1 98.69 74 GLU B CA 1
ATOM 1595 C C . GLU B 1 74 ? 5.32 -3.324 -8.898 1 98.69 74 GLU B C 1
ATOM 1597 O O . GLU B 1 74 ? 6.527 -3.369 -8.641 1 98.69 74 GLU B O 1
ATOM 1602 N N . GLU B 1 75 ? 4.488 -2.699 -8.133 1 98.81 75 GLU B N 1
ATOM 1603 C CA . GLU B 1 75 ? 4.801 -2.119 -6.832 1 98.81 75 GLU B CA 1
ATOM 1604 C C . GLU B 1 75 ? 3.996 -2.791 -5.723 1 98.81 75 GLU B C 1
ATOM 1606 O O . GLU B 1 75 ? 2.779 -2.947 -5.84 1 98.81 75 GLU B O 1
ATOM 1611 N N . VAL B 1 76 ? 4.691 -3.293 -4.688 1 98.94 76 VAL B N 1
ATOM 1612 C CA . VAL B 1 76 ? 4.047 -4.113 -3.666 1 98.94 76 VAL B CA 1
ATOM 1613 C C . VAL B 1 76 ? 4.402 -3.584 -2.279 1 98.94 76 VAL B C 1
ATOM 1615 O O . VAL B 1 76 ? 5.559 -3.238 -2.018 1 98.94 76 VAL B O 1
ATOM 1618 N N . CYS B 1 77 ? 3.455 -3.518 -1.399 1 98.94 77 CYS B N 1
ATOM 1619 C CA . CYS B 1 77 ? 3.666 -3.238 0.016 1 98.94 77 CYS B CA 1
ATOM 1620 C C . CYS B 1 77 ? 2.855 -4.191 0.887 1 98.94 77 CYS B C 1
ATOM 1622 O O . CYS B 1 77 ? 1.646 -4.332 0.703 1 98.94 77 CYS B O 1
ATOM 1624 N N . PHE B 1 78 ? 3.535 -4.832 1.854 1 98.88 78 PHE B N 1
ATOM 1625 C CA . PHE B 1 78 ? 2.834 -5.777 2.715 1 98.88 78 PHE B CA 1
ATOM 1626 C C . PHE B 1 78 ? 2.039 -5.043 3.789 1 98.88 78 PHE B C 1
ATOM 1628 O O . PHE B 1 78 ? 2.541 -4.102 4.406 1 98.88 78 PHE B O 1
ATOM 1635 N N . ILE B 1 79 ? 0.82 -5.516 4.008 1 98.69 79 ILE B N 1
ATOM 1636 C CA . ILE B 1 79 ? -0.087 -4.918 4.98 1 98.69 79 ILE B CA 1
ATOM 1637 C C . ILE B 1 79 ? -0.11 -5.766 6.25 1 98.69 79 ILE B C 1
ATOM 1639 O O . ILE B 1 79 ? -0.074 -5.23 7.359 1 98.69 79 ILE B O 1
ATOM 1643 N N . ARG B 1 80 ? -0.186 -7.008 6.102 1 98.31 80 ARG B N 1
ATOM 1644 C CA . ARG B 1 80 ? -0.233 -7.973 7.199 1 98.31 80 ARG B CA 1
ATOM 1645 C C . ARG B 1 80 ? 0.44 -9.281 6.801 1 98.31 80 ARG B C 1
ATOM 1647 O O . ARG B 1 80 ? 0.301 -9.742 5.664 1 98.31 80 ARG B O 1
ATOM 1654 N N . GLY B 1 81 ? 1.067 -9.922 7.789 1 98.31 81 GLY B N 1
ATOM 1655 C CA . GLY B 1 81 ? 1.798 -11.141 7.469 1 98.31 81 GLY B CA 1
ATOM 1656 C C . GLY B 1 81 ? 3.02 -10.898 6.605 1 98.31 81 GLY B C 1
ATOM 1657 O O . GLY B 1 81 ? 3.77 -9.945 6.84 1 98.31 81 GLY B O 1
ATOM 1658 N N . GLY B 1 82 ? 3.248 -11.945 5.656 1 98.69 82 GLY B N 1
ATOM 1659 C CA . GLY B 1 82 ? 4.453 -11.797 4.855 1 98.69 82 GLY B CA 1
ATOM 1660 C C . GLY B 1 82 ? 4.68 -12.953 3.9 1 98.69 82 GLY B C 1
ATOM 1661 O O . GLY B 1 82 ? 3.867 -13.875 3.828 1 98.69 82 GLY B O 1
ATOM 1662 N N . LEU B 1 83 ? 5.688 -12.828 3.092 1 98.81 83 LEU B N 1
ATOM 1663 C CA . LEU B 1 83 ? 6.109 -13.852 2.141 1 98.81 83 LEU B CA 1
ATOM 1664 C C . LEU B 1 83 ? 7.586 -14.188 2.324 1 98.81 83 LEU B C 1
ATOM 1666 O O . LEU B 1 83 ? 8.383 -13.328 2.717 1 98.81 83 LEU B O 1
ATOM 1670 N N . ARG B 1 84 ? 7.867 -15.414 2.006 1 98.69 84 ARG B N 1
ATOM 1671 C CA . ARG B 1 84 ? 9.242 -15.867 1.842 1 98.69 84 ARG B CA 1
ATOM 1672 C C . ARG B 1 84 ? 9.547 -16.172 0.38 1 98.69 84 ARG B C 1
ATOM 1674 O O . ARG B 1 84 ? 8.789 -16.875 -0.286 1 98.69 84 ARG B O 1
ATOM 1681 N N . ASP B 1 85 ? 10.617 -15.586 -0.118 1 98.62 85 ASP B N 1
ATOM 1682 C CA . ASP B 1 85 ? 11.125 -15.977 -1.431 1 98.62 85 ASP B CA 1
ATOM 1683 C C . ASP B 1 85 ? 11.875 -17.312 -1.359 1 98.62 85 ASP B C 1
ATOM 1685 O O . ASP B 1 85 ? 12.922 -17.406 -0.717 1 98.62 85 ASP B O 1
ATOM 1689 N N . ILE B 1 86 ? 11.398 -18.25 -2.033 1 97.69 86 ILE B N 1
ATOM 1690 C CA . ILE B 1 86 ? 11.945 -19.594 -1.946 1 97.69 86 ILE B CA 1
ATOM 1691 C C . ILE B 1 86 ? 13.336 -19.625 -2.576 1 97.69 86 ILE B C 1
ATOM 1693 O O . ILE B 1 86 ? 14.242 -20.266 -2.049 1 97.69 86 ILE B O 1
ATOM 1697 N N . THR B 1 87 ? 13.469 -18.906 -3.672 1 97 87 THR B N 1
ATOM 1698 C CA . THR B 1 87 ? 14.75 -18.875 -4.375 1 97 87 THR B CA 1
ATOM 1699 C C . THR B 1 87 ? 15.82 -18.203 -3.533 1 97 87 THR B C 1
ATOM 1701 O O . THR B 1 87 ? 16.938 -18.703 -3.398 1 97 87 THR B O 1
ATOM 1704 N N . LEU B 1 88 ? 15.469 -17.062 -2.934 1 96.44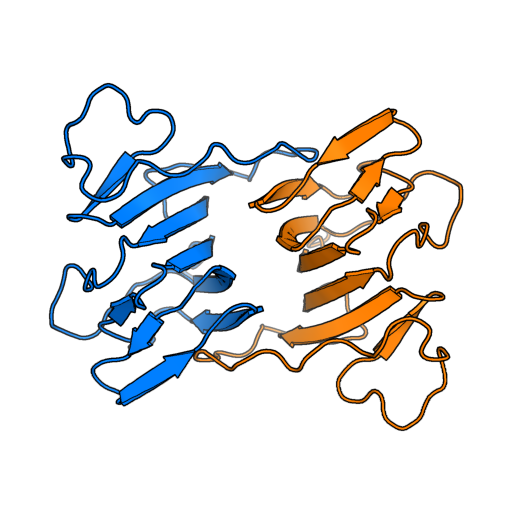 88 LEU B N 1
ATOM 1705 C CA . LEU B 1 88 ? 16.438 -16.25 -2.201 1 96.44 88 LEU B CA 1
ATOM 1706 C C . LEU B 1 88 ? 16.625 -16.781 -0.781 1 96.44 88 LEU B C 1
ATOM 1708 O O . LEU B 1 88 ? 17.625 -16.484 -0.124 1 96.44 88 LEU B O 1
ATOM 1712 N N . GLY B 1 89 ? 15.617 -17.469 -0.278 1 97.12 89 GLY B N 1
ATOM 1713 C CA . GLY B 1 89 ? 15.625 -17.906 1.108 1 97.12 89 GLY B CA 1
ATOM 1714 C C . GLY B 1 89 ? 15.422 -16.766 2.096 1 97.12 89 GLY B C 1
ATOM 1715 O O . GLY B 1 89 ? 15.898 -16.828 3.229 1 97.12 89 GLY B O 1
ATOM 1716 N N . GLN B 1 90 ? 14.828 -15.68 1.679 1 97.81 90 GLN B N 1
ATOM 1717 C CA . GLN B 1 90 ? 14.578 -14.5 2.498 1 97.81 90 GLN B CA 1
ATOM 1718 C C . GLN B 1 90 ? 13.086 -14.266 2.689 1 97.81 90 GLN B C 1
ATOM 1720 O O . GLN B 1 90 ? 12.281 -14.562 1.801 1 97.81 90 GLN B O 1
ATOM 1725 N N . GLU B 1 91 ? 12.789 -13.75 3.838 1 98.31 91 GLU B N 1
ATOM 1726 C CA . GLU B 1 91 ? 11.391 -13.453 4.156 1 98.31 91 GLU B CA 1
ATOM 1727 C C . GLU B 1 91 ? 11.234 -12.031 4.68 1 98.31 91 GLU B C 1
ATOM 1729 O O . GLU B 1 91 ? 12.172 -11.461 5.238 1 98.31 91 GLU B O 1
ATOM 1734 N N . TRP B 1 92 ? 10.094 -11.492 4.496 1 98.56 92 TRP B N 1
ATOM 1735 C CA . TRP B 1 92 ? 9.773 -10.125 4.902 1 98.56 92 TRP B CA 1
ATOM 1736 C C . TRP B 1 92 ? 8.375 -10.055 5.5 1 98.56 92 TRP B C 1
ATOM 1738 O O . TRP B 1 92 ? 7.574 -10.977 5.336 1 98.56 92 TRP B O 1
ATOM 1748 N N . GLY B 1 93 ? 8.094 -8.945 6.219 1 98.12 93 GLY B N 1
ATOM 1749 C CA . GLY B 1 93 ? 6.816 -8.773 6.898 1 98.12 93 GLY B CA 1
ATOM 1750 C C . GLY B 1 93 ? 6.164 -7.434 6.621 1 98.12 93 GLY B C 1
ATOM 1751 O O . GLY B 1 93 ? 6.469 -6.785 5.617 1 98.12 93 GLY B O 1
ATOM 1752 N N . MET B 1 94 ? 5.262 -7.062 7.512 1 97.94 94 MET B N 1
ATOM 1753 C CA . MET B 1 94 ? 4.438 -5.871 7.34 1 97.94 94 MET B CA 1
ATOM 1754 C C . MET B 1 94 ? 5.301 -4.664 6.977 1 97.94 94 MET B C 1
ATOM 1756 O O . MET B 1 94 ? 6.32 -4.414 7.613 1 97.94 94 MET B O 1
ATOM 1760 N N . GLY B 1 95 ? 4.887 -3.947 5.977 1 98.31 95 GLY B N 1
ATOM 1761 C CA . GLY B 1 95 ? 5.574 -2.732 5.57 1 98.31 95 GLY B CA 1
ATOM 1762 C C . GLY B 1 95 ? 6.664 -2.979 4.543 1 98.31 95 GLY B C 1
ATOM 1763 O O . GLY B 1 95 ? 7.215 -2.033 3.973 1 98.31 95 GLY B O 1
ATOM 1764 N N . ALA B 1 96 ? 6.98 -4.258 4.305 1 98.81 96 ALA B N 1
ATOM 1765 C CA . ALA B 1 96 ? 7.961 -4.566 3.268 1 98.81 96 ALA B CA 1
ATOM 1766 C C . ALA B 1 96 ? 7.512 -4.031 1.911 1 98.81 96 ALA B C 1
ATOM 1768 O O . ALA B 1 96 ? 6.312 -3.965 1.63 1 98.81 96 ALA B O 1
ATOM 1769 N N . TYR B 1 97 ? 8.492 -3.688 1.091 1 98.81 97 TYR B N 1
ATOM 1770 C CA . TYR B 1 97 ? 8.219 -2.945 -0.136 1 98.81 97 TYR B CA 1
ATOM 1771 C C . TYR B 1 97 ? 9.094 -3.447 -1.278 1 98.81 97 TYR B C 1
ATOM 1773 O O . TYR B 1 97 ? 10.289 -3.703 -1.091 1 98.81 97 TYR B O 1
ATOM 1781 N N . ALA B 1 98 ? 8.5 -3.639 -2.438 1 98.88 98 ALA B N 1
ATOM 1782 C CA . ALA B 1 98 ? 9.211 -3.971 -3.668 1 98.88 98 ALA B CA 1
ATOM 1783 C C . ALA B 1 98 ? 8.703 -3.143 -4.844 1 98.88 98 ALA B C 1
ATOM 1785 O O . ALA B 1 98 ? 7.527 -2.758 -4.871 1 98.88 98 ALA B O 1
ATOM 1786 N N . TYR B 1 99 ? 9.555 -2.83 -5.754 1 98.75 99 TYR B N 1
ATOM 1787 C CA . TYR B 1 99 ? 9.25 -2.193 -7.031 1 98.75 99 TYR B CA 1
ATOM 1788 C C . TYR B 1 99 ? 9.961 -2.902 -8.18 1 98.75 99 TYR B C 1
ATOM 1790 O O . TYR B 1 99 ? 11.188 -2.82 -8.305 1 98.75 99 TYR B O 1
ATOM 1798 N N . ARG B 1 100 ? 9.188 -3.5 -9.016 1 98.62 100 ARG B N 1
ATOM 1799 C CA . ARG B 1 100 ? 9.758 -4.367 -10.039 1 98.62 100 ARG B CA 1
ATOM 1800 C C . ARG B 1 100 ? 9.508 -3.803 -11.438 1 98.62 100 ARG B C 1
ATOM 1802 O O . ARG B 1 100 ? 8.367 -3.555 -11.82 1 98.62 100 ARG B O 1
ATOM 1809 N N . ARG B 1 101 ? 10.625 -3.627 -12.164 1 97.94 101 ARG B N 1
ATOM 1810 C CA . ARG B 1 101 ? 10.508 -3.254 -13.57 1 97.94 101 ARG B CA 1
ATOM 1811 C C . ARG B 1 101 ? 10.203 -4.473 -14.438 1 97.94 101 ARG B C 1
ATOM 1813 O O . ARG B 1 101 ? 10.422 -5.609 -14.016 1 97.94 101 ARG B O 1
ATOM 1820 N N . PRO B 1 102 ? 9.586 -4.125 -15.703 1 97.75 102 PRO B N 1
ATOM 1821 C CA . PRO B 1 102 ? 9.383 -5.246 -16.625 1 97.75 102 PRO B CA 1
ATOM 1822 C C . PRO B 1 102 ? 10.633 -6.102 -16.797 1 97.75 102 PRO B C 1
ATOM 1824 O O . PRO B 1 102 ? 11.734 -5.57 -16.953 1 97.75 102 PRO B O 1
ATOM 1827 N N . GLY B 1 103 ? 10.406 -7.434 -16.672 1 97.88 103 GLY B N 1
ATOM 1828 C CA . GLY B 1 103 ? 11.508 -8.359 -16.922 1 97.88 103 GLY B CA 1
ATOM 1829 C C . GLY B 1 103 ? 12.211 -8.797 -15.664 1 97.88 103 GLY B C 1
ATOM 1830 O O . GLY B 1 103 ? 13.008 -9.742 -15.68 1 97.88 103 GLY B O 1
ATOM 1831 N N . MET B 1 104 ? 11.953 -8.227 -14.531 1 97.94 104 MET B N 1
ATOM 1832 C CA . MET B 1 104 ? 12.625 -8.602 -13.297 1 97.94 104 MET B CA 1
ATOM 1833 C C . MET B 1 104 ? 12.164 -9.984 -12.828 1 97.94 104 MET B C 1
ATOM 1835 O O . MET B 1 104 ? 10.969 -10.227 -12.664 1 97.94 104 MET B O 1
ATOM 1839 N N . LYS B 1 105 ? 13.078 -10.836 -12.594 1 98.19 105 LYS B N 1
ATOM 1840 C CA . LYS B 1 105 ? 12.766 -12.141 -12.016 1 98.19 105 LYS B CA 1
ATOM 1841 C C . LYS B 1 105 ? 12.609 -12.047 -10.5 1 98.19 105 LYS B C 1
ATOM 1843 O O . LYS B 1 105 ? 13.398 -11.375 -9.828 1 98.19 105 LYS B O 1
ATOM 1848 N N . HIS B 1 106 ? 11.641 -12.758 -9.93 1 98.38 106 HIS B N 1
ATOM 1849 C CA . HIS B 1 106 ? 11.422 -12.758 -8.492 1 98.38 106 HIS B CA 1
ATOM 1850 C C . HIS B 1 106 ? 10.633 -13.984 -8.055 1 98.38 106 HIS B C 1
ATOM 1852 O O . HIS B 1 106 ? 9.969 -14.625 -8.875 1 98.38 106 HIS B O 1
ATOM 1858 N N . GLY B 1 107 ? 10.719 -14.383 -6.82 1 97.75 107 GLY B N 1
ATOM 1859 C CA . GLY B 1 107 ? 10.031 -15.562 -6.32 1 97.75 107 GLY B CA 1
ATOM 1860 C C . GLY B 1 107 ? 10.617 -16.859 -6.836 1 97.75 107 GLY B C 1
ATOM 1861 O O . GLY B 1 107 ? 11.773 -16.906 -7.262 1 97.75 107 GLY B O 1
ATOM 1862 N N . PRO B 1 108 ? 9.789 -17.875 -6.766 1 98.5 108 PRO B N 1
ATOM 1863 C CA . PRO B 1 108 ? 8.438 -17.984 -6.203 1 98.5 108 PRO B CA 1
ATOM 1864 C C . PRO B 1 108 ? 8.406 -17.734 -4.699 1 98.5 108 PRO B C 1
ATOM 1866 O O . PRO B 1 108 ? 9.453 -17.609 -4.062 1 98.5 108 PRO B O 1
ATOM 1869 N N . TYR B 1 109 ? 7.117 -17.562 -4.125 1 98.75 109 TYR B N 1
ATOM 1870 C CA . TYR B 1 109 ? 6.945 -17.172 -2.732 1 98.75 109 TYR B CA 1
ATOM 1871 C C . TYR B 1 109 ? 6.145 -18.219 -1.966 1 98.75 109 TYR B C 1
ATOM 1873 O O . TYR B 1 109 ? 5.418 -19.016 -2.566 1 98.75 109 TYR B O 1
ATOM 1881 N N . VAL B 1 110 ? 6.273 -18.172 -0.685 1 98.81 110 VAL B N 1
ATOM 1882 C CA . VAL B 1 110 ? 5.402 -18.875 0.245 1 98.81 110 VAL B CA 1
ATOM 1883 C C . VAL B 1 110 ? 4.961 -17.938 1.363 1 98.81 110 VAL B C 1
ATOM 1885 O O . VAL B 1 110 ? 5.77 -17.172 1.899 1 98.81 110 VAL B O 1
ATOM 1888 N N . ALA B 1 111 ? 3.666 -18 1.72 1 98.88 111 ALA B N 1
ATOM 1889 C CA . ALA B 1 111 ? 3.105 -17.109 2.725 1 98.88 111 ALA B CA 1
ATOM 1890 C C . ALA B 1 111 ? 3.502 -17.547 4.133 1 98.88 111 ALA B C 1
ATOM 1892 O O . ALA B 1 111 ? 3.725 -18.719 4.383 1 98.88 111 ALA B O 1
ATOM 1893 N N . SER B 1 112 ? 3.562 -16.609 4.996 1 98.81 112 SER B N 1
ATOM 1894 C CA . SER B 1 112 ? 3.848 -16.859 6.406 1 98.81 112 SER B CA 1
ATOM 1895 C C . SER B 1 112 ? 2.707 -17.625 7.074 1 98.81 112 SER B C 1
ATOM 1897 O O . SER B 1 112 ? 1.673 -17.875 6.453 1 98.81 112 SER B O 1
ATOM 1899 N N . ALA B 1 113 ? 2.904 -17.891 8.359 1 98.5 113 ALA B N 1
ATOM 1900 C CA . ALA B 1 113 ? 1.888 -18.594 9.133 1 98.5 113 ALA 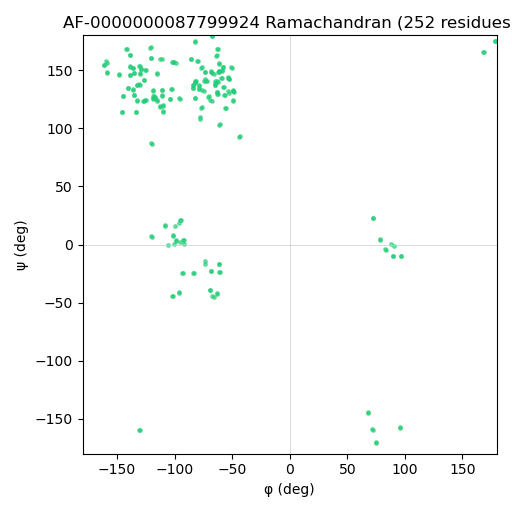B CA 1
ATOM 1901 C C . ALA B 1 113 ? 0.65 -17.734 9.336 1 98.5 113 ALA B C 1
ATOM 1903 O O . ALA B 1 113 ? -0.44 -18.234 9.602 1 98.5 113 ALA B O 1
ATOM 1904 N N . GLU B 1 114 ? 0.748 -16.438 9.25 1 98.25 114 GLU B N 1
ATOM 1905 C CA . GLU B 1 114 ? -0.379 -15.516 9.383 1 98.25 114 GLU B CA 1
ATOM 1906 C C . GLU B 1 114 ? -0.991 -15.195 8.016 1 98.25 114 GLU B C 1
ATOM 1908 O O . GLU B 1 114 ? -1.953 -14.43 7.93 1 98.25 114 GLU B O 1
ATOM 1913 N N . GLY B 1 115 ? -0.506 -15.828 6.953 1 98.88 115 GLY B N 1
ATOM 1914 C CA . GLY B 1 115 ? -0.868 -15.375 5.617 1 98.88 115 GLY B CA 1
ATOM 1915 C C . GLY B 1 115 ? -0.16 -14.102 5.211 1 98.88 115 GLY B C 1
ATOM 1916 O O . GLY B 1 115 ? 0.816 -13.695 5.844 1 98.88 115 GLY B O 1
ATOM 1917 N N . CYS B 1 116 ? -0.588 -13.578 4.133 1 98.88 116 CYS B N 1
ATOM 1918 C CA . CYS B 1 116 ? -0.058 -12.289 3.689 1 98.88 116 CYS B CA 1
ATOM 1919 C C . CYS B 1 116 ? -1.133 -11.469 2.986 1 98.88 116 CYS B C 1
ATOM 1921 O O . CYS B 1 116 ? -1.686 -11.906 1.973 1 98.88 116 CYS B O 1
ATOM 1923 N N . LEU B 1 117 ? -1.501 -10.367 3.576 1 98.88 117 LEU B N 1
ATOM 1924 C CA . LEU B 1 117 ? -2.27 -9.328 2.902 1 98.88 117 LEU B CA 1
ATOM 1925 C C . LEU B 1 117 ? -1.351 -8.242 2.361 1 98.88 117 LEU B C 1
ATOM 1927 O O . LEU B 1 117 ? -0.504 -7.715 3.092 1 98.88 117 LEU B O 1
ATOM 1931 N N . GLN B 1 118 ? -1.478 -7.961 1.046 1 98.94 118 GLN B N 1
ATOM 1932 C CA . GLN B 1 118 ? -0.58 -6.98 0.444 1 98.94 118 GLN B CA 1
ATOM 1933 C C . GLN B 1 118 ? -1.327 -6.074 -0.532 1 98.94 118 GLN B C 1
ATOM 1935 O O . GLN B 1 118 ? -2.328 -6.484 -1.123 1 98.94 118 GLN B O 1
ATOM 1940 N N . PHE B 1 119 ? -0.901 -4.809 -0.589 1 98.94 119 PHE B N 1
ATOM 1941 C CA . PHE B 1 119 ? -1.283 -3.896 -1.662 1 98.94 119 PHE B CA 1
ATOM 1942 C C . PHE B 1 119 ? -0.399 -4.102 -2.887 1 98.94 119 PHE B C 1
ATOM 1944 O O . PHE B 1 119 ? 0.828 -4.129 -2.773 1 98.94 119 PHE B O 1
ATOM 1951 N N . VAL B 1 120 ? -0.995 -4.324 -4.043 1 98.88 120 VAL B N 1
ATOM 1952 C CA . VAL B 1 120 ? -0.266 -4.543 -5.285 1 98.88 120 VAL B CA 1
ATOM 1953 C C . VAL B 1 120 ? -0.75 -3.559 -6.348 1 98.88 120 VAL B C 1
ATOM 1955 O O . VAL B 1 120 ? -1.948 -3.475 -6.625 1 98.88 120 VAL B O 1
ATOM 1958 N N . LYS B 1 121 ? 0.144 -2.826 -6.902 1 98.69 121 LYS B N 1
ATOM 1959 C CA . LYS B 1 121 ? -0.103 -1.912 -8.016 1 98.69 121 LYS B CA 1
ATOM 1960 C C . LYS B 1 121 ? 0.602 -2.385 -9.281 1 98.69 121 LYS B C 1
ATOM 1962 O O . LYS B 1 121 ? 1.824 -2.547 -9.297 1 98.69 121 LYS B O 1
ATOM 1967 N N . LEU B 1 122 ? -0.181 -2.66 -10.305 1 98.12 122 LEU B N 1
ATOM 1968 C CA . LEU B 1 122 ? 0.368 -2.967 -11.625 1 98.12 122 LEU B CA 1
ATOM 1969 C C . LEU B 1 122 ? 0.234 -1.771 -12.562 1 98.12 122 LEU B C 1
ATOM 1971 O O . LEU B 1 122 ? -0.804 -1.106 -12.578 1 98.12 122 LEU B O 1
ATOM 1975 N N . MET B 1 123 ? 1.278 -1.477 -13.25 1 96.12 123 MET B N 1
ATOM 1976 C CA . MET B 1 123 ? 1.292 -0.42 -14.258 1 96.12 123 MET B CA 1
ATOM 1977 C C . MET B 1 123 ? 1.817 -0.946 -15.586 1 96.12 123 MET B C 1
ATOM 1979 O O . MET B 1 123 ? 2.938 -1.456 -15.664 1 96.12 123 MET B O 1
ATOM 1983 N N . ALA B 1 124 ? 0.977 -0.766 -16.609 1 93.38 124 ALA B N 1
ATOM 1984 C CA . ALA B 1 124 ? 1.368 -1.239 -17.922 1 93.38 124 ALA B CA 1
ATOM 1985 C C . ALA B 1 124 ? 2.615 -0.513 -18.422 1 93.38 124 ALA B C 1
ATOM 1987 O O . ALA B 1 124 ? 2.764 0.693 -18.219 1 93.38 124 ALA B O 1
ATOM 1988 N N . ALA B 1 125 ? 3.479 -1.316 -19.078 1 89.19 125 ALA B N 1
ATOM 1989 C CA . ALA B 1 125 ? 4.656 -0.701 -19.688 1 89.19 125 ALA B CA 1
ATOM 1990 C C . ALA B 1 125 ? 4.293 -0.01 -21 1 89.19 125 ALA B C 1
ATOM 1992 O O . ALA B 1 125 ? 3.455 -0.504 -21.766 1 89.19 125 ALA B O 1
ATOM 1993 N N . VAL B 1 126 ? 4.281 1.387 -21.031 1 67.38 126 VAL B N 1
ATOM 1994 C CA . VAL B 1 126 ? 4.016 2.035 -22.312 1 67.38 126 VAL B CA 1
ATOM 1995 C C . VAL B 1 126 ? 5.086 1.632 -23.328 1 67.38 126 VAL B C 1
ATOM 1997 O O . VAL B 1 126 ? 6.281 1.692 -23.031 1 67.38 126 VAL B O 1
ATOM 2000 N N . GLU B 1 127 ? 4.809 0.723 -24.281 1 49.94 127 GLU B N 1
ATOM 2001 C CA . GLU B 1 127 ? 5.676 0.37 -25.406 1 49.94 127 GLU B CA 1
ATOM 2002 C C . GLU B 1 127 ? 6.285 1.615 -26.047 1 49.94 127 GLU B C 1
ATOM 2004 O O . GLU B 1 127 ? 5.594 2.615 -26.25 1 49.94 127 GLU B O 1
ATOM 2009 N N . GLY B 1 128 ? 7.5 2.035 -25.625 1 35.59 128 GLY B N 1
ATOM 2010 C CA . GLY B 1 128 ? 8.055 2.873 -26.672 1 35.59 128 GLY B CA 1
ATOM 2011 C C . GLY B 1 128 ? 7.82 2.322 -28.062 1 35.59 128 GLY B C 1
ATOM 2012 O O . GLY B 1 128 ? 7.594 1.123 -28.234 1 35.59 128 GLY B O 1
#

Solvent-accessible surface area (backbone atoms only — not comparable to full-atom values): 13530 Å² total; per-residue (Å²): 125,80,68,63,75,37,72,74,43,67,53,76,80,75,74,62,79,83,55,61,71,80,51,84,83,41,70,81,43,46,58,82,40,79,47,27,35,35,33,80,73,38,52,42,95,91,50,54,43,27,33,29,41,36,37,31,28,55,59,30,52,47,90,52,86,56,59,45,65,49,72,36,31,38,38,38,37,30,40,36,39,21,44,28,28,65,73,78,70,44,68,45,35,52,52,14,37,31,28,38,50,56,64,48,72,44,45,24,37,32,22,30,87,79,5,20,37,26,43,39,38,34,37,60,58,77,78,125,126,82,67,63,75,36,72,75,42,67,51,75,79,75,73,62,81,84,55,60,71,81,52,85,80,42,70,81,44,45,59,82,40,78,50,27,35,34,33,80,72,39,52,41,95,90,50,53,42,27,34,29,42,36,37,32,30,55,59,28,52,47,89,52,84,56,60,45,64,49,72,36,30,40,39,38,36,31,39,35,41,22,44,28,27,65,73,78,71,45,68,44,35,51,52,14,36,30,28,38,47,58,63,49,73,45,47,26,39,31,22,30,86,78,4,22,37,27,44,38,37,34,37,59,59,77,76,123

pLDDT: mean 95.46, std 8.02, range [35.59, 98.94]

Organism: Aspergillus candidus (NCBI:txid41067)

Foldseek 3Di:
DDKDDDDDDDDDDADDAPDDQPDPPGPPWHDPDGQKIWHWDIDDPVDLAGKIKIWHHAFDWDPDDFWDAAQWKKKKAWQAFWKAFPVVRDIDGHGDIDIDHHGDTTGGITTHRRITIMMMGIGHDPDD/DDKDDDDDDDDDDADDAPDDQPDPPRPPWHDPDGQKIWHWDIDDPVDLAGKIKIWHHAFDWDPDDFWDAAQWKKKKAWQAFWKAFPVVRDIDGHGDIDIDHHGDTTGGITTHRRITIMMMGIGHDPDD

Radius of gyration: 18.0 Å; Cα contacts (8 Å, |Δi|>4): 669; chains: 2; bounding box: 38×46×48 Å

Secondary structure (DSSP, 8-state):
-PPPPEEEEPPPPPPPTT--TT-GGGTTEEEEETTEEEEEEEE-TTSSSEEEEEEEPTTPBPS-SSPB--SSEEEEEEEEEEEEETTTTEEE-TT-EEEE-TT--B--EEEEEEEEEEEEEEE-----/-PPPPEEEEPPPPPPPTT--TT-GGGTTEEEEETTEEEEEEEE-TTSSSEEEEEEE-TTPBPS-SSPB--SSEEEEEEEEEEEEETTTTEEE-TT-EEEE-TT--B--EEEEEEEEEEEEEEE-----